Protein AF-A0A836TU50-F1 (afdb_monomer)

Solvent-accessible surface area (backbone atoms only — not comparable to full-atom values): 13356 Å² total; per-residue (Å²): 132,58,51,59,56,38,23,54,51,7,47,57,50,49,59,49,45,67,75,58,37,94,83,46,42,70,62,50,38,62,75,75,40,104,59,53,74,66,57,52,50,52,19,32,51,39,38,76,42,47,81,85,38,77,81,42,90,42,68,71,54,39,52,60,73,68,53,74,79,88,78,75,83,81,81,80,81,82,79,86,75,89,79,87,80,84,82,78,85,78,80,83,80,82,84,85,79,91,80,86,88,79,91,72,95,70,86,76,87,85,75,76,88,81,66,89,74,76,73,78,76,76,78,77,76,85,81,50,76,64,57,53,50,39,51,50,42,48,52,47,32,51,46,57,47,59,76,51,66,74,68,78,82,45,100,88,40,46,73,68,54,52,50,52,51,44,52,52,45,52,51,52,32,48,56,52,52,47,70,28,59,38,94,40,20,74,87,52,74,38,77,33,40,87,87,36,68,54,63,14,28,30,42,36,68,58,37,71,75,64,107

Foldseek 3Di:
DVLVVLLVLLVVLVVVDVVQDDPCSQVCCVVPHPDHPVSSVLSVVCVVVVVQCPPPPDSVSVVVSPDDDDDDDDDDDPDDDDDDDDDDDDDDDDDDDDDDDDDDDDDPPPDDPDDPPPPDDDDDPDDDPLRVVLVVLLVVLVVQLVVLVDDDDDPPCDPVNSVVVSVVSNVVSVVSNQQRKDPFQPVPCQCADPLCNGRRIGRVVSSVVVD

Radius of gyration: 28.39 Å; Cα contacts (8 Å, |Δi|>4): 145; chains: 1; bounding box: 80×52×70 Å

pLDDT: mean 78.7, std 19.39, range [34.5, 96.56]

Mean predicted aligned error: 20.0 Å

Structure (mmCIF, N/CA/C/O backbone):
data_AF-A0A836TU50-F1
#
_entry.id   AF-A0A836TU50-F1
#
loop_
_atom_site.group_PDB
_atom_site.id
_atom_site.type_symbol
_atom_site.label_atom_id
_atom_site.label_alt_id
_atom_site.label_comp_id
_atom_site.label_asym_id
_atom_site.label_entity_id
_atom_site.label_seq_id
_atom_site.pdbx_PDB_ins_code
_atom_site.Cartn_x
_atom_site.Cartn_y
_atom_site.Cartn_z
_atom_site.occupancy
_atom_site.B_iso_or_equiv
_atom_site.auth_seq_id
_atom_site.auth_comp_id
_atom_site.auth_asym_id
_atom_site.auth_atom_id
_atom_site.pdbx_PDB_model_num
ATOM 1 N N . MET A 1 1 ? 7.276 22.586 -8.557 1.00 67.12 1 MET A N 1
ATOM 2 C CA . MET A 1 1 ? 5.800 22.681 -8.667 1.00 67.12 1 MET A CA 1
ATOM 3 C C . MET A 1 1 ? 5.025 21.506 -8.049 1.00 67.12 1 MET A C 1
ATOM 5 O O . MET A 1 1 ? 3.906 21.239 -8.444 1.00 67.12 1 MET A O 1
ATOM 9 N N . ALA A 1 2 ? 5.552 20.830 -7.027 1.00 82.12 2 ALA A N 1
ATOM 10 C CA . ALA A 1 2 ? 4.772 19.897 -6.191 1.00 82.12 2 ALA A CA 1
ATOM 11 C C . ALA A 1 2 ? 5.171 20.077 -4.723 1.00 82.12 2 ALA A C 1
ATOM 13 O O . ALA A 1 2 ? 4.322 20.165 -3.844 1.00 82.12 2 ALA A O 1
ATOM 14 N N . ILE A 1 3 ? 6.477 20.250 -4.490 1.00 89.25 3 ILE A N 1
ATOM 15 C CA . ILE A 1 3 ? 7.025 20.721 -3.216 1.00 89.25 3 ILE A CA 1
ATOM 16 C C . ILE A 1 3 ? 6.519 22.121 -2.878 1.00 89.25 3 ILE A C 1
ATOM 18 O O . ILE A 1 3 ? 6.086 22.329 -1.759 1.00 89.25 3 ILE A O 1
ATOM 22 N N . ASP A 1 4 ? 6.476 23.045 -3.840 1.00 88.62 4 ASP A N 1
ATOM 23 C CA . ASP A 1 4 ? 6.014 24.419 -3.586 1.00 88.62 4 ASP A CA 1
ATOM 24 C C . ASP A 1 4 ? 4.573 24.461 -3.056 1.00 88.62 4 ASP A C 1
ATOM 26 O O . ASP A 1 4 ? 4.303 25.141 -2.069 1.00 88.62 4 ASP A O 1
ATOM 30 N N . TYR A 1 5 ? 3.671 23.670 -3.652 1.00 91.12 5 TYR A N 1
ATOM 31 C CA . TYR A 1 5 ? 2.294 23.523 -3.171 1.00 91.12 5 TYR A CA 1
ATOM 32 C C . TYR A 1 5 ? 2.241 22.851 -1.799 1.00 91.12 5 TYR A C 1
ATOM 34 O O . TYR A 1 5 ? 1.547 23.334 -0.914 1.00 91.12 5 TYR A O 1
ATOM 42 N N . ALA A 1 6 ? 3.017 21.786 -1.582 1.00 91.00 6 ALA A N 1
ATOM 43 C CA . ALA A 1 6 ? 3.093 21.126 -0.281 1.00 91.00 6 ALA A CA 1
ATOM 44 C C . ALA A 1 6 ? 3.601 22.072 0.825 1.00 91.00 6 ALA A C 1
ATOM 46 O O . ALA A 1 6 ? 3.071 22.068 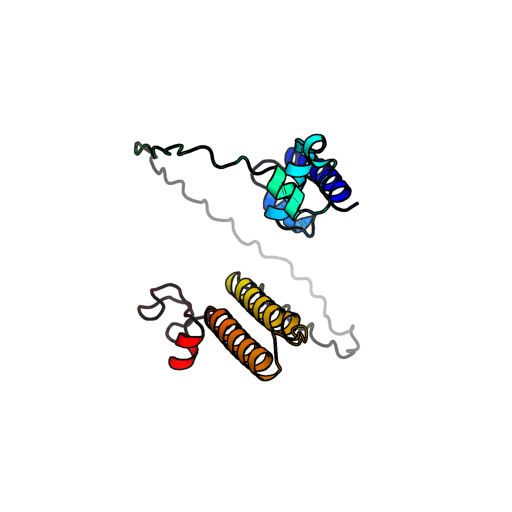1.931 1.00 91.00 6 ALA A O 1
ATOM 47 N N . THR A 1 7 ? 4.578 22.927 0.521 1.00 92.31 7 THR A N 1
ATOM 48 C CA . THR A 1 7 ? 5.092 23.965 1.421 1.00 92.31 7 THR A CA 1
ATOM 49 C C . THR A 1 7 ? 4.018 25.011 1.725 1.00 92.31 7 THR A C 1
ATOM 51 O O . THR A 1 7 ? 3.829 25.357 2.886 1.00 92.31 7 THR A O 1
ATOM 54 N N . GLN A 1 8 ? 3.280 25.490 0.718 1.00 93.56 8 GLN A N 1
ATOM 55 C CA . GLN A 1 8 ? 2.177 26.442 0.921 1.00 93.56 8 GLN A CA 1
ATOM 56 C C . GLN A 1 8 ? 1.057 25.840 1.780 1.00 93.56 8 GLN A C 1
ATOM 58 O O . GLN A 1 8 ? 0.624 26.463 2.748 1.00 93.56 8 GLN A O 1
ATOM 63 N N . CYS A 1 9 ? 0.643 24.604 1.488 1.00 94.75 9 CYS A N 1
ATOM 64 C CA . CYS A 1 9 ? -0.313 23.874 2.317 1.00 94.75 9 CYS A CA 1
ATOM 65 C C . CYS A 1 9 ? 0.215 23.680 3.744 1.00 94.75 9 CYS A C 1
ATOM 67 O O . CYS A 1 9 ? -0.543 23.804 4.697 1.00 94.75 9 CYS A O 1
ATOM 69 N N . GLY A 1 10 ? 1.514 23.419 3.906 1.00 94.88 10 GLY A N 1
ATOM 70 C CA . GLY A 1 10 ? 2.159 23.293 5.209 1.00 94.88 10 GLY A CA 1
ATOM 71 C C . GLY A 1 10 ? 2.075 24.557 6.067 1.00 94.88 10 GLY A C 1
ATOM 72 O O . GLY A 1 10 ? 1.863 24.439 7.270 1.00 94.88 10 GLY A O 1
ATOM 73 N N . VAL A 1 11 ? 2.189 25.747 5.463 1.00 94.50 11 VAL A N 1
ATOM 74 C CA . VAL A 1 11 ? 2.005 27.031 6.167 1.00 94.50 11 VAL A CA 1
ATOM 75 C C . VAL A 1 11 ? 0.563 27.162 6.659 1.00 94.50 11 VAL A C 1
ATOM 77 O O . VAL A 1 11 ? 0.342 27.356 7.851 1.00 94.50 11 VAL A O 1
ATOM 80 N N . ALA A 1 12 ? -0.416 26.952 5.773 1.00 95.12 12 ALA A N 1
ATOM 81 C CA . ALA A 1 12 ? -1.834 27.036 6.130 1.00 95.12 12 ALA A CA 1
ATOM 82 C C . ALA A 1 12 ? -2.234 26.013 7.212 1.00 95.12 12 ALA A C 1
ATOM 84 O O . ALA A 1 12 ? -3.013 26.318 8.115 1.00 95.12 12 ALA A O 1
ATOM 85 N N . LEU A 1 13 ? -1.670 24.802 7.159 1.00 94.62 13 LEU A N 1
ATOM 86 C CA . LEU A 1 13 ? -1.888 23.771 8.175 1.00 94.62 13 LEU A CA 1
ATOM 87 C C . LEU A 1 13 ? -1.274 24.148 9.527 1.00 94.62 13 LEU A C 1
ATOM 89 O O . LEU A 1 13 ? -1.873 23.849 10.557 1.00 94.62 13 LEU A O 1
ATOM 93 N N . ALA A 1 14 ? -0.111 24.804 9.546 1.00 93.44 14 ALA A N 1
ATOM 94 C CA . ALA A 1 14 ? 0.509 25.267 10.784 1.00 93.44 14 ALA A CA 1
ATOM 95 C C . ALA A 1 14 ? -0.336 26.360 11.463 1.00 93.44 14 ALA A C 1
ATOM 97 O O . ALA A 1 14 ? -0.600 26.262 12.661 1.00 93.44 14 ALA A O 1
ATOM 98 N N . GLU A 1 15 ? -0.834 27.329 10.690 1.00 94.12 15 GLU A N 1
ATOM 99 C CA . GLU A 1 15 ? -1.742 28.376 11.184 1.00 94.12 15 GLU A CA 1
ATOM 100 C C . GLU A 1 15 ? -3.064 27.799 11.707 1.00 94.12 15 GLU A C 1
ATOM 102 O O . GLU A 1 15 ? -3.588 28.232 12.733 1.00 94.12 15 GLU A O 1
ATOM 107 N N . ALA A 1 16 ? -3.623 26.802 11.015 1.00 92.75 16 ALA A N 1
ATOM 108 C CA . ALA A 1 16 ? -4.827 26.120 11.475 1.00 92.75 16 ALA A CA 1
ATOM 109 C C . ALA A 1 16 ? -4.576 25.340 12.773 1.00 92.75 16 ALA A C 1
ATOM 111 O O . ALA A 1 16 ? -5.395 25.380 13.691 1.00 92.75 16 ALA A O 1
ATOM 112 N N . LYS A 1 17 ? -3.426 24.667 12.883 1.00 92.38 17 LYS A N 1
ATOM 113 C CA . LYS A 1 17 ? -3.059 23.884 14.068 1.00 92.38 17 LYS A CA 1
ATOM 114 C C . LYS A 1 17 ? -2.935 24.744 15.322 1.00 92.38 17 LYS A C 1
ATOM 116 O O . LYS A 1 17 ? -3.328 24.297 16.397 1.00 92.38 17 LYS A O 1
ATOM 121 N N . GLU A 1 18 ? -2.434 25.967 15.180 1.00 91.50 18 GLU A N 1
ATOM 122 C CA . GLU A 1 18 ? -2.361 26.938 16.274 1.00 91.50 18 GLU A CA 1
ATOM 123 C C . GLU A 1 18 ? -3.754 27.320 16.798 1.00 91.50 18 GLU A C 1
ATOM 125 O O . GLU A 1 18 ? -3.961 27.394 18.006 1.00 91.50 18 GLU A O 1
ATOM 130 N N . LYS A 1 19 ? -4.738 27.471 15.903 1.00 92.31 19 LYS A N 1
ATOM 131 C CA . LYS A 1 19 ? -6.123 27.826 16.262 1.00 92.31 19 LYS A CA 1
ATOM 132 C C . LYS A 1 19 ? -6.907 26.669 16.887 1.00 92.31 19 LYS A C 1
ATOM 134 O O . LYS A 1 19 ? -7.789 26.904 17.704 1.00 92.31 19 LYS A O 1
ATOM 139 N N . VAL A 1 20 ? -6.617 25.431 16.482 1.00 90.06 20 VAL A N 1
ATOM 140 C CA . VAL A 1 20 ? -7.347 24.224 16.919 1.00 90.06 20 VAL A CA 1
ATOM 141 C C . VAL A 1 20 ? -6.849 23.692 18.270 1.00 90.06 20 VAL A C 1
ATOM 143 O O . VAL A 1 20 ? -7.629 23.122 19.033 1.00 90.06 20 VAL A O 1
ATOM 146 N N . GLY A 1 21 ? -5.563 23.871 18.583 1.00 81.56 21 GLY A N 1
ATOM 147 C CA . GLY A 1 21 ? -4.954 23.373 19.819 1.00 81.56 21 GLY A CA 1
ATOM 148 C C . GLY A 1 21 ? -4.544 21.893 19.771 1.00 81.56 21 GLY A C 1
ATOM 149 O O . GLY A 1 21 ? -4.854 21.145 18.843 1.00 81.56 21 GLY A O 1
ATOM 150 N N . HIS A 1 22 ? -3.781 21.458 20.781 1.00 71.38 22 HIS A N 1
ATOM 151 C CA . HIS A 1 22 ? -3.047 20.184 20.760 1.00 71.38 22 HIS A CA 1
ATOM 152 C C . HIS A 1 22 ? -3.910 18.910 20.849 1.00 71.38 22 HIS A C 1
ATOM 154 O O . HIS A 1 22 ? -3.421 17.847 20.473 1.00 71.38 22 HIS A O 1
ATOM 160 N N . GLY A 1 23 ? -5.169 19.002 21.293 1.00 81.69 23 GLY A N 1
ATOM 161 C CA . GLY A 1 23 ? -6.062 17.843 21.453 1.00 81.69 23 GLY A CA 1
ATOM 162 C C . GLY A 1 23 ? -6.928 17.524 20.231 1.00 81.69 23 GLY A C 1
ATOM 163 O O . GLY A 1 23 ? -7.098 16.361 19.887 1.00 81.69 23 GLY A O 1
ATOM 164 N N . ASN A 1 24 ? -7.406 18.549 19.520 1.00 87.00 24 ASN A N 1
ATOM 165 C CA . ASN A 1 24 ? -8.454 18.388 18.498 1.00 87.00 24 ASN A CA 1
ATOM 166 C C . ASN A 1 24 ? -7.913 18.358 17.061 1.00 87.00 24 ASN A C 1
ATOM 168 O O . ASN A 1 24 ? -8.674 18.347 16.095 1.00 87.00 24 ASN A O 1
ATOM 172 N N . TRP A 1 25 ? -6.588 18.354 16.896 1.00 92.50 25 TRP A N 1
ATOM 173 C CA . TRP A 1 25 ? -5.950 18.474 15.585 1.00 92.50 25 TRP A CA 1
ATOM 174 C C . TRP A 1 25 ? -6.329 17.342 14.621 1.00 92.50 25 TRP A C 1
ATOM 176 O O . TRP A 1 25 ? -6.649 17.607 13.466 1.00 92.50 25 TRP A O 1
ATOM 186 N N . SER A 1 26 ? -6.310 16.087 15.078 1.00 89.31 26 SER A N 1
ATOM 187 C CA . SER A 1 26 ? -6.590 14.926 14.220 1.00 89.31 26 SER A CA 1
ATOM 188 C C . SER A 1 26 ? -8.032 14.901 13.713 1.00 89.31 26 SER A C 1
ATOM 190 O O . SER A 1 26 ? -8.260 14.596 12.544 1.00 89.31 26 SER A O 1
ATOM 192 N N . GLU A 1 27 ? -8.990 15.233 14.579 1.00 91.56 27 GLU A N 1
ATOM 193 C CA . GLU A 1 27 ? -10.417 15.280 14.243 1.00 91.56 27 GLU A CA 1
ATOM 194 C C . GLU A 1 27 ? -10.717 16.444 13.302 1.00 91.56 27 GLU A C 1
ATOM 196 O O . GLU A 1 27 ? -11.352 16.261 12.262 1.00 91.56 27 GLU A O 1
ATOM 201 N N . TRP A 1 28 ? -10.174 17.627 13.607 1.00 94.94 28 TRP A N 1
ATOM 202 C CA . TRP A 1 28 ? -10.293 18.791 12.737 1.00 94.94 28 TRP A CA 1
ATOM 203 C C . TRP A 1 28 ? -9.694 18.521 11.354 1.00 94.94 28 TRP A C 1
ATOM 205 O O . TRP A 1 28 ? -10.317 18.839 10.341 1.00 94.94 28 TRP A O 1
ATOM 215 N N . LEU A 1 29 ? -8.516 17.892 11.292 1.00 94.69 29 LEU A N 1
ATOM 216 C CA . LEU A 1 29 ? -7.858 17.573 10.030 1.00 94.69 29 LEU A CA 1
ATOM 217 C C . LEU A 1 29 ? -8.706 16.614 9.186 1.00 94.69 29 LEU A C 1
ATOM 219 O O . LEU A 1 29 ? -8.871 16.863 7.998 1.00 94.69 29 LEU A O 1
ATOM 223 N N . ALA A 1 30 ? -9.273 15.565 9.789 1.00 91.88 30 ALA A N 1
ATOM 224 C CA . ALA A 1 30 ? -10.124 14.607 9.083 1.00 91.88 30 ALA A CA 1
ATOM 225 C C . ALA A 1 30 ? -11.424 15.241 8.557 1.00 91.88 30 ALA A C 1
ATOM 227 O O . ALA A 1 30 ? -11.884 14.885 7.474 1.00 91.88 30 ALA A O 1
ATOM 228 N N . ALA A 1 31 ? -11.994 16.194 9.299 1.00 93.50 31 ALA A N 1
ATOM 229 C CA . ALA A 1 31 ? -13.213 16.893 8.903 1.00 93.50 31 ALA A CA 1
ATOM 230 C C . ALA A 1 31 ? -12.983 17.957 7.813 1.00 93.50 31 ALA A C 1
ATOM 232 O O . ALA A 1 31 ? -13.871 18.197 6.998 1.00 93.50 31 ALA A O 1
ATOM 233 N N . ASN A 1 32 ? -11.810 18.601 7.788 1.00 94.62 32 ASN A N 1
ATOM 234 C CA . ASN A 1 32 ? -11.555 19.770 6.935 1.00 94.62 32 ASN A CA 1
ATOM 235 C C . ASN A 1 32 ? -10.605 19.495 5.762 1.00 94.62 32 ASN A C 1
ATOM 237 O O . ASN A 1 32 ? -10.532 20.297 4.832 1.00 94.62 32 ASN A O 1
ATOM 241 N N . CYS A 1 33 ? -9.832 18.409 5.792 1.00 93.00 33 CYS A N 1
ATOM 242 C CA . CYS A 1 33 ? -8.788 18.147 4.806 1.00 93.00 33 CYS A CA 1
ATOM 243 C C . CYS A 1 33 ? -8.744 16.669 4.389 1.00 93.00 33 CYS A C 1
ATOM 245 O O . CYS A 1 33 ? -8.692 15.764 5.214 1.00 93.00 33 CYS A O 1
ATOM 247 N N . ALA A 1 34 ? -8.632 16.410 3.084 1.00 92.25 34 ALA A N 1
ATOM 248 C CA . ALA A 1 34 ? -8.497 15.059 2.528 1.00 92.25 34 ALA A CA 1
ATOM 249 C C . ALA A 1 34 ? -7.046 14.528 2.583 1.00 92.25 34 ALA A C 1
ATOM 251 O O . ALA A 1 34 ? -6.538 13.970 1.608 1.00 92.25 34 ALA A O 1
ATOM 252 N N . VAL A 1 35 ? -6.337 14.743 3.697 1.00 92.38 35 VAL A N 1
ATOM 253 C CA . VAL A 1 35 ? -4.941 14.308 3.875 1.00 92.38 35 VAL A CA 1
ATOM 254 C C . VAL A 1 35 ? -4.741 13.594 5.203 1.00 92.38 35 VAL A C 1
ATOM 256 O O . VAL A 1 35 ? -5.384 13.896 6.203 1.00 92.38 35 VAL A O 1
ATOM 259 N N . SER A 1 36 ? -3.802 12.648 5.227 1.00 93.00 36 SER A N 1
ATOM 260 C CA . SER A 1 36 ? -3.448 11.952 6.464 1.00 93.00 36 SER A CA 1
ATOM 261 C C . SER A 1 36 ? -2.691 12.867 7.434 1.00 93.00 36 SER A C 1
ATOM 263 O O . SER A 1 36 ? -1.969 13.777 7.016 1.00 93.00 36 SER A O 1
ATOM 265 N N . ASN A 1 37 ? -2.752 12.548 8.730 1.00 91.62 37 ASN A N 1
ATOM 266 C CA . ASN A 1 37 ? -1.949 13.205 9.769 1.00 91.62 37 ASN A CA 1
ATOM 267 C C . ASN A 1 37 ? -0.447 13.220 9.444 1.00 91.62 37 ASN A C 1
ATOM 269 O O . ASN A 1 37 ? 0.243 14.214 9.684 1.00 91.62 37 ASN A O 1
ATOM 273 N N . ARG A 1 38 ? 0.061 12.128 8.860 1.00 92.69 38 ARG A N 1
ATOM 274 C CA . ARG A 1 38 ? 1.458 12.019 8.430 1.00 92.69 38 ARG A CA 1
ATOM 275 C C . ARG A 1 38 ? 1.770 13.002 7.304 1.00 92.69 38 ARG A C 1
ATOM 277 O O . ARG A 1 38 ? 2.726 13.756 7.414 1.00 92.69 38 ARG A O 1
ATOM 284 N N . THR A 1 39 ? 0.934 13.041 6.268 1.00 93.69 39 THR A N 1
ATOM 285 C CA . THR A 1 39 ? 1.089 13.963 5.132 1.00 93.69 39 THR A CA 1
ATOM 286 C C . THR A 1 39 ? 1.033 15.421 5.582 1.00 93.69 39 THR A C 1
ATOM 288 O O . THR A 1 39 ? 1.896 16.207 5.200 1.00 93.69 39 THR A O 1
ATOM 291 N N . ALA A 1 40 ? 0.072 15.773 6.439 1.00 93.62 40 ALA A N 1
ATOM 292 C CA . ALA A 1 40 ? -0.034 17.114 7.005 1.00 93.62 40 ALA A CA 1
ATOM 293 C C . ALA A 1 40 ? 1.220 17.491 7.811 1.00 93.62 40 ALA A C 1
ATOM 295 O O . ALA A 1 40 ? 1.744 18.596 7.674 1.00 93.62 40 ALA A O 1
ATOM 296 N N . SER A 1 41 ? 1.740 16.555 8.611 1.00 92.25 41 SER A N 1
ATOM 297 C CA . SER A 1 41 ? 2.978 16.741 9.379 1.00 92.25 41 SER A CA 1
ATOM 298 C C . SER A 1 41 ? 4.201 16.928 8.480 1.00 92.25 41 SER A C 1
ATOM 300 O O . SER A 1 41 ? 5.019 17.809 8.741 1.00 92.25 41 SER A O 1
ATOM 302 N N . ASP A 1 42 ? 4.317 16.147 7.406 1.00 93.25 42 ASP A N 1
ATOM 303 C CA . ASP A 1 42 ? 5.407 16.260 6.433 1.00 93.25 42 ASP A CA 1
ATOM 304 C C . ASP A 1 42 ? 5.359 17.607 5.695 1.00 93.25 42 ASP A C 1
ATOM 306 O O . ASP A 1 42 ? 6.382 18.271 5.540 1.00 93.25 42 ASP A O 1
ATOM 310 N N . TRP A 1 43 ? 4.169 18.073 5.313 1.00 95.12 43 TRP A N 1
ATOM 311 C CA . TRP A 1 43 ? 3.989 19.381 4.678 1.00 95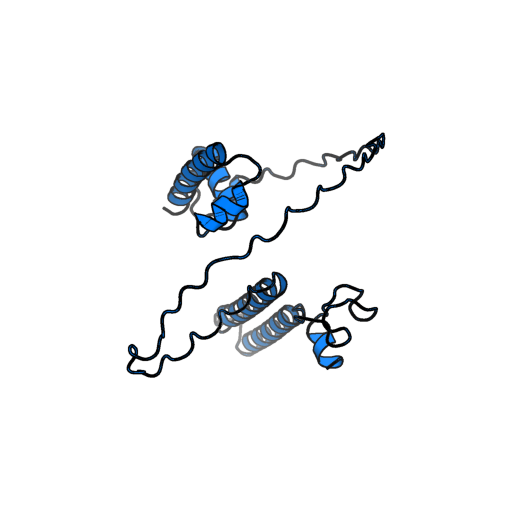.12 43 TRP A CA 1
ATOM 312 C C . TRP A 1 43 ? 4.310 20.542 5.621 1.00 95.12 43 TRP A C 1
ATOM 314 O O . TRP A 1 43 ? 5.025 21.462 5.229 1.00 95.12 43 TRP A O 1
ATOM 324 N N . MET A 1 44 ? 3.876 20.480 6.885 1.00 93.81 44 MET A N 1
ATOM 325 C CA . MET A 1 44 ? 4.281 21.454 7.911 1.00 93.81 44 MET A CA 1
ATOM 326 C C . MET A 1 44 ? 5.809 21.478 8.103 1.00 93.81 44 MET A C 1
ATOM 328 O O . MET A 1 44 ? 6.405 22.545 8.256 1.00 93.81 44 MET A O 1
ATOM 332 N N . ARG A 1 45 ? 6.480 20.319 8.036 1.00 92.81 45 ARG A N 1
ATOM 333 C CA . ARG A 1 45 ? 7.953 20.243 8.064 1.00 92.81 45 ARG A CA 1
ATOM 334 C C . ARG A 1 45 ? 8.592 20.875 6.828 1.00 92.81 45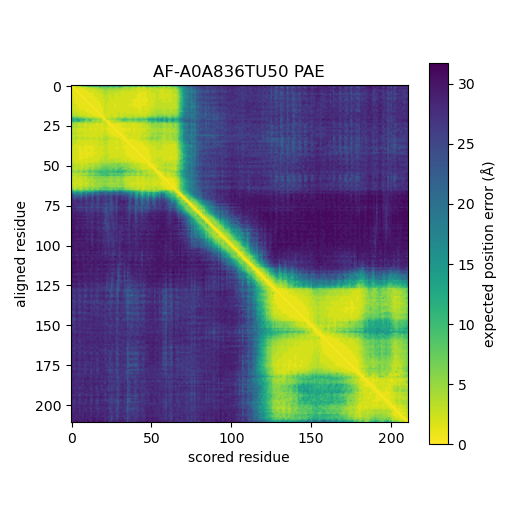 ARG A C 1
ATOM 336 O O . ARG A 1 45 ? 9.631 21.519 6.969 1.00 92.81 45 ARG A O 1
ATOM 343 N N . PHE A 1 46 ? 7.989 20.730 5.648 1.00 93.50 46 PHE A N 1
ATOM 344 C CA . PHE A 1 46 ? 8.459 21.402 4.433 1.00 93.50 46 PHE A CA 1
ATOM 345 C C . PHE A 1 46 ? 8.328 22.921 4.539 1.00 93.50 46 PHE A C 1
ATOM 347 O O . PHE A 1 46 ? 9.275 23.629 4.209 1.00 93.50 46 PHE A O 1
ATOM 354 N N . ALA A 1 47 ? 7.205 23.415 5.066 1.00 92.44 47 ALA A N 1
ATOM 355 C CA . ALA A 1 47 ? 6.989 24.838 5.321 1.00 92.44 47 ALA A CA 1
ATOM 356 C C . ALA A 1 47 ? 8.070 25.433 6.234 1.00 92.44 47 ALA A C 1
ATOM 358 O O . ALA A 1 47 ? 8.633 26.480 5.919 1.00 92.44 47 ALA A O 1
ATOM 359 N N . LYS A 1 48 ? 8.419 24.724 7.314 1.00 90.81 48 LYS A N 1
ATOM 360 C CA . LYS A 1 48 ? 9.460 25.151 8.259 1.00 90.81 48 LYS A CA 1
ATOM 361 C C . LYS A 1 48 ? 10.868 25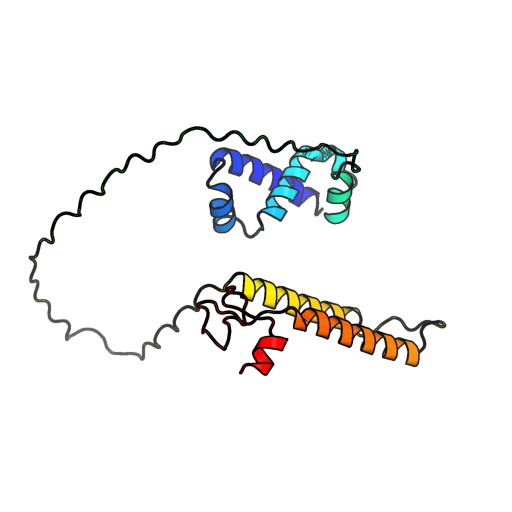.194 7.646 1.00 90.81 48 LYS A C 1
ATOM 363 O O . LYS A 1 48 ? 11.696 25.969 8.103 1.00 90.81 48 LYS A O 1
ATOM 368 N N . ASN A 1 49 ? 11.143 24.374 6.630 1.00 90.31 49 ASN A N 1
ATOM 369 C CA . ASN A 1 49 ? 12.476 24.214 6.033 1.00 90.31 49 ASN A CA 1
ATOM 370 C C . ASN A 1 49 ? 12.503 24.598 4.546 1.00 90.31 49 ASN A C 1
ATOM 372 O O . ASN A 1 49 ? 13.235 24.001 3.756 1.00 90.31 49 ASN A O 1
ATOM 376 N N . LYS A 1 50 ? 11.681 25.574 4.146 1.00 86.56 50 LYS A N 1
ATOM 377 C CA . LYS A 1 50 ? 11.485 25.953 2.741 1.00 86.56 50 LYS A CA 1
ATOM 378 C C . LYS A 1 50 ? 12.800 26.241 2.008 1.00 86.56 50 LYS A C 1
ATOM 380 O O . LYS A 1 50 ? 12.967 25.788 0.877 1.00 86.56 50 LYS A O 1
ATOM 385 N N . ASP A 1 51 ? 13.738 26.922 2.663 1.00 85.12 51 ASP A N 1
ATOM 386 C CA . ASP A 1 51 ? 15.015 27.320 2.059 1.00 85.12 51 ASP A CA 1
ATOM 387 C C . ASP A 1 51 ? 15.914 26.116 1.745 1.00 85.12 51 ASP A C 1
ATOM 389 O O . ASP A 1 51 ? 16.525 26.050 0.678 1.00 85.12 51 ASP A O 1
ATOM 393 N N . ALA A 1 52 ? 15.913 25.097 2.611 1.00 83.88 52 ALA A N 1
ATOM 394 C CA . ALA A 1 52 ? 16.659 23.854 2.399 1.00 83.88 52 ALA A CA 1
ATOM 395 C C . ALA A 1 52 ? 16.079 22.991 1.258 1.00 83.88 52 ALA A C 1
ATOM 397 O O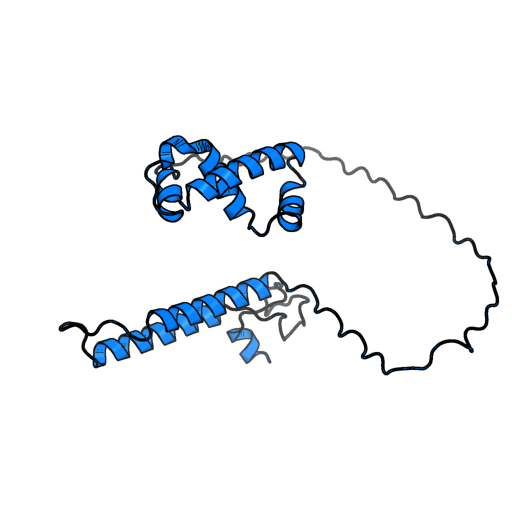 . ALA A 1 52 ? 16.747 22.093 0.744 1.00 83.88 52 ALA A O 1
ATOM 398 N N . LEU A 1 53 ? 14.836 23.257 0.843 1.00 85.06 53 LEU A N 1
ATOM 399 C CA . LEU A 1 53 ? 14.099 22.461 -0.139 1.00 85.06 53 LEU A CA 1
ATOM 400 C C . LEU A 1 53 ? 14.043 23.082 -1.541 1.00 85.06 53 LEU A C 1
ATOM 402 O O . LEU A 1 53 ? 13.455 22.470 -2.436 1.00 85.06 53 LEU A O 1
ATOM 406 N N . ALA A 1 54 ? 14.686 24.231 -1.775 1.00 78.00 54 ALA A N 1
ATOM 407 C CA . ALA A 1 54 ? 14.627 24.973 -3.043 1.00 78.00 54 ALA A CA 1
ATOM 408 C C . ALA A 1 54 ? 15.055 24.162 -4.293 1.00 78.00 54 ALA A C 1
ATOM 410 O O . ALA A 1 54 ? 14.685 24.502 -5.415 1.00 78.00 54 ALA A O 1
ATOM 411 N N . GLY A 1 55 ? 15.791 23.056 -4.121 1.00 77.81 55 GLY A N 1
ATOM 412 C CA . GLY A 1 55 ? 16.195 22.140 -5.200 1.00 77.81 55 GLY A CA 1
ATOM 413 C C . GLY A 1 55 ? 15.438 20.803 -5.257 1.00 77.81 55 GLY A C 1
ATOM 414 O O . GLY A 1 55 ? 15.753 19.946 -6.093 1.00 77.81 55 GLY A O 1
ATOM 415 N N . ALA A 1 56 ? 14.471 20.565 -4.367 1.00 84.31 56 ALA A N 1
ATOM 416 C CA . ALA A 1 56 ? 13.790 19.280 -4.262 1.00 84.31 56 ALA A CA 1
ATOM 417 C C . ALA A 1 56 ? 12.720 19.113 -5.355 1.00 84.31 56 ALA A C 1
ATOM 419 O O . ALA A 1 56 ? 11.727 19.833 -5.420 1.00 84.31 56 ALA A O 1
ATOM 420 N N . LYS A 1 57 ? 12.898 18.100 -6.211 1.00 83.75 57 LYS A N 1
ATOM 421 C CA . LYS A 1 57 ? 11.963 17.797 -7.312 1.00 83.75 57 LYS A CA 1
ATOM 422 C C . LYS A 1 57 ? 10.834 16.833 -6.926 1.00 83.75 57 LYS A C 1
ATOM 424 O O . LYS A 1 57 ? 9.907 16.648 -7.706 1.00 83.75 57 LYS A O 1
ATOM 429 N N . SER A 1 58 ? 10.899 16.203 -5.752 1.00 86.31 58 SER A N 1
ATOM 430 C CA . SER A 1 58 ? 9.894 15.239 -5.286 1.00 86.31 58 SER A CA 1
ATOM 431 C C . SER A 1 58 ? 9.803 15.200 -3.763 1.00 86.31 58 SER A C 1
ATOM 433 O O . SER A 1 58 ? 10.787 15.478 -3.075 1.00 86.31 58 SER A O 1
ATO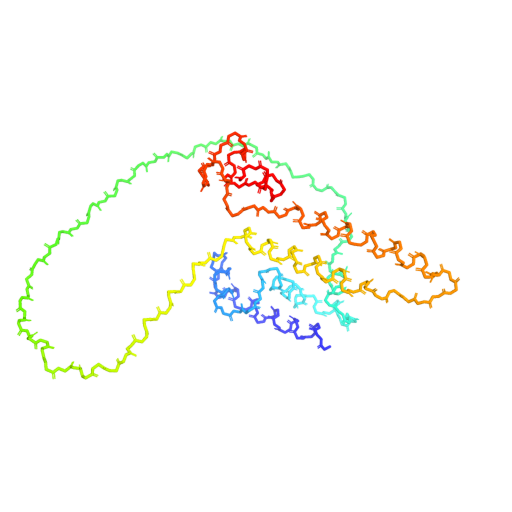M 435 N N . GLN A 1 59 ? 8.640 14.799 -3.235 1.00 85.44 59 GLN A N 1
ATOM 436 C CA . GLN A 1 59 ? 8.412 14.649 -1.788 1.00 85.44 59 GLN A CA 1
ATOM 437 C C . GLN A 1 59 ? 9.413 13.686 -1.148 1.00 85.44 59 GLN A C 1
ATOM 439 O O . GLN A 1 59 ? 9.934 13.961 -0.074 1.00 85.44 59 GLN A O 1
ATOM 444 N N . ARG A 1 60 ? 9.752 12.591 -1.839 1.00 86.12 60 ARG A N 1
ATOM 445 C CA . ARG A 1 60 ? 10.750 11.627 -1.363 1.00 86.12 60 ARG A CA 1
ATOM 446 C C . ARG A 1 60 ? 12.126 12.269 -1.182 1.00 86.12 60 ARG A C 1
ATOM 448 O O . ARG A 1 60 ? 12.778 12.018 -0.177 1.00 86.12 60 ARG A O 1
ATOM 455 N N . LYS A 1 61 ? 12.555 13.095 -2.143 1.00 86.00 61 LYS A N 1
ATOM 456 C CA . LYS A 1 61 ? 13.842 13.795 -2.068 1.00 86.00 61 LYS A CA 1
ATOM 457 C C . LYS A 1 61 ? 13.824 14.871 -0.982 1.00 86.00 61 LYS A C 1
ATOM 459 O O . LYS A 1 61 ? 14.783 14.961 -0.236 1.00 86.00 61 LYS A O 1
ATOM 464 N N . ALA A 1 62 ? 12.719 15.607 -0.851 1.00 86.88 62 ALA A N 1
ATOM 465 C CA . ALA A 1 62 ? 12.543 16.592 0.214 1.00 86.88 62 ALA A CA 1
ATOM 466 C C . ALA A 1 62 ? 12.614 15.956 1.611 1.00 86.88 62 ALA A C 1
ATOM 468 O O . ALA A 1 62 ? 13.343 16.442 2.464 1.00 86.88 62 ALA A O 1
ATOM 469 N N . LEU A 1 63 ? 11.920 14.834 1.831 1.00 87.19 63 LEU A N 1
ATOM 470 C CA . LEU A 1 63 ? 11.987 14.106 3.100 1.00 87.19 63 LEU A CA 1
ATOM 471 C C . LEU A 1 63 ? 13.402 13.608 3.393 1.00 87.19 63 LEU A C 1
ATOM 473 O O . LEU A 1 63 ? 13.867 13.779 4.510 1.00 87.19 63 LEU A O 1
ATOM 477 N N . ALA A 1 64 ? 14.100 13.053 2.399 1.00 85.69 64 ALA A N 1
ATOM 478 C CA . ALA A 1 64 ? 15.480 12.602 2.568 1.00 85.69 64 ALA A CA 1
ATOM 479 C C . ALA A 1 64 ? 16.442 13.743 2.946 1.00 85.69 64 ALA A C 1
ATOM 481 O O . ALA A 1 64 ? 17.372 13.513 3.703 1.00 85.69 64 ALA A O 1
ATOM 482 N N . THR A 1 65 ? 16.207 14.967 2.463 1.00 85.44 65 THR A N 1
ATOM 483 C CA . THR A 1 65 ? 16.999 16.155 2.830 1.00 85.44 65 THR A CA 1
ATOM 484 C C . THR A 1 65 ? 16.744 16.627 4.267 1.00 85.44 65 THR A C 1
ATOM 486 O O . THR A 1 65 ? 17.614 17.257 4.855 1.00 85.44 65 THR A O 1
ATOM 489 N N . LEU A 1 66 ? 15.567 16.341 4.836 1.00 82.94 66 LEU A N 1
ATOM 490 C CA . LEU A 1 66 ? 15.183 16.777 6.186 1.00 82.94 66 LEU A CA 1
ATOM 491 C C . LEU A 1 66 ? 15.428 15.734 7.280 1.00 82.94 66 LEU A C 1
ATOM 493 O O . LEU A 1 66 ? 15.239 16.044 8.456 1.00 82.94 66 LEU A O 1
ATOM 497 N N . VAL A 1 67 ? 15.782 14.500 6.920 1.00 77.06 67 VAL A N 1
ATOM 498 C CA . VAL A 1 67 ? 16.187 13.487 7.898 1.00 77.06 67 VAL A CA 1
ATOM 499 C C . VAL A 1 67 ? 17.630 13.804 8.300 1.00 77.06 67 VAL A C 1
ATOM 501 O O . VAL A 1 67 ? 18.501 13.702 7.436 1.00 77.06 67 VAL A O 1
ATOM 504 N N . PRO A 1 68 ? 17.911 14.197 9.558 1.00 52.22 68 PRO A N 1
ATOM 505 C CA . PRO A 1 68 ? 19.291 14.229 10.024 1.00 52.22 68 PRO A CA 1
ATOM 506 C C . PRO A 1 68 ? 19.857 12.808 9.926 1.00 52.22 68 PRO A C 1
ATOM 508 O O . PRO A 1 68 ? 19.159 11.844 10.264 1.00 52.22 68 PRO A O 1
ATOM 511 N N . GLU A 1 69 ? 21.090 12.666 9.425 1.00 43.72 69 GLU A N 1
ATOM 512 C CA . GLU A 1 69 ? 21.814 11.396 9.535 1.00 43.72 69 GLU A CA 1
ATOM 513 C C . GLU A 1 69 ? 21.773 10.934 11.001 1.00 43.72 69 GLU A C 1
ATOM 515 O O . GLU A 1 69 ? 21.800 11.775 11.903 1.00 43.72 69 GLU A O 1
ATOM 520 N N . PRO A 1 70 ? 21.605 9.627 11.270 1.00 42.88 70 PRO A N 1
ATOM 521 C CA . PRO A 1 70 ? 21.375 9.152 12.624 1.00 42.88 70 PRO A CA 1
ATOM 522 C C . PRO A 1 70 ? 22.647 9.316 13.463 1.00 42.88 70 PRO A C 1
ATOM 524 O O . PRO A 1 70 ? 23.492 8.425 13.512 1.00 42.88 70 PRO A O 1
ATOM 527 N N . GLU A 1 71 ? 22.760 10.450 14.148 1.00 43.06 71 GLU A N 1
ATOM 528 C CA . GLU A 1 71 ? 23.710 10.639 15.236 1.00 43.06 71 GLU A CA 1
ATOM 529 C C . GLU A 1 71 ? 23.250 9.789 16.436 1.00 43.06 71 GLU A C 1
ATOM 531 O O . GLU A 1 71 ? 22.252 10.053 17.104 1.00 43.06 71 GLU A O 1
ATOM 536 N N . GLU A 1 72 ? 23.937 8.658 16.568 1.00 41.88 72 GLU A N 1
ATOM 537 C CA . GLU A 1 72 ? 24.249 7.853 17.749 1.00 41.88 72 GLU A CA 1
ATOM 538 C C . GLU A 1 72 ? 23.449 8.093 19.057 1.00 41.88 72 GLU A C 1
ATOM 540 O O . GLU A 1 72 ? 23.654 9.051 19.791 1.00 41.88 72 GLU A O 1
ATOM 545 N N . LYS A 1 73 ? 22.590 7.109 19.378 1.00 45.75 73 LYS A N 1
ATOM 546 C CA . LYS A 1 73 ? 22.145 6.667 20.720 1.00 45.75 73 LYS A CA 1
ATOM 547 C C . LYS A 1 73 ? 21.913 7.758 21.787 1.00 45.75 73 LYS A C 1
ATOM 549 O O . LYS A 1 73 ? 22.714 7.926 22.700 1.00 45.75 73 LYS A O 1
ATOM 554 N N . ALA A 1 74 ? 20.715 8.342 21.799 1.00 36.59 74 ALA A N 1
ATOM 555 C CA . ALA A 1 74 ? 20.146 8.894 23.029 1.00 36.59 74 ALA A CA 1
ATOM 556 C C . ALA A 1 74 ? 19.358 7.797 23.768 1.00 36.59 74 ALA A C 1
ATOM 558 O O . ALA A 1 74 ? 18.249 7.430 23.373 1.00 36.59 74 ALA A O 1
ATOM 559 N N . GLU A 1 75 ? 19.960 7.243 24.820 1.00 38.34 75 GLU A N 1
ATOM 560 C CA . GLU A 1 75 ? 19.292 6.391 25.805 1.00 38.34 75 GLU A CA 1
ATOM 561 C C . GLU A 1 75 ? 18.111 7.142 26.434 1.00 38.34 75 GLU A C 1
ATOM 563 O O . GLU A 1 75 ? 18.281 8.150 27.118 1.00 38.34 75 GLU A O 1
ATOM 568 N N . ILE A 1 76 ? 16.893 6.640 26.229 1.00 37.91 76 ILE A N 1
ATOM 569 C CA . ILE A 1 76 ? 15.729 7.081 26.997 1.00 37.91 76 ILE A CA 1
ATOM 570 C C . ILE A 1 76 ? 15.741 6.295 28.310 1.00 37.91 76 ILE A C 1
ATOM 572 O O . ILE A 1 76 ? 15.343 5.130 28.356 1.00 37.91 76 ILE A O 1
ATOM 576 N N . GLN A 1 77 ? 16.213 6.936 29.380 1.00 39.50 77 GLN A N 1
ATOM 577 C CA . GLN A 1 77 ? 16.011 6.469 30.750 1.00 39.50 77 GLN A CA 1
ATOM 578 C C . GLN A 1 77 ? 14.527 6.599 31.102 1.00 39.50 77 GLN A C 1
ATOM 580 O O . GLN A 1 77 ? 14.020 7.688 31.369 1.00 39.50 77 GLN A O 1
ATOM 585 N N . ILE A 1 78 ? 13.817 5.473 31.096 1.00 39.91 78 ILE A N 1
ATOM 586 C CA . ILE A 1 78 ? 12.453 5.388 31.617 1.00 39.91 78 ILE A CA 1
ATOM 587 C C . ILE A 1 78 ? 12.567 5.331 33.144 1.00 39.91 78 ILE A C 1
ATOM 589 O O . ILE A 1 78 ? 12.751 4.268 33.733 1.00 39.91 78 ILE A O 1
ATOM 593 N N . GLY A 1 79 ? 12.535 6.501 33.781 1.00 34.81 79 GLY A N 1
ATOM 594 C CA . GLY A 1 79 ? 12.491 6.625 35.232 1.00 34.81 79 GLY A CA 1
ATOM 595 C C . GLY A 1 79 ? 11.159 6.111 35.771 1.00 34.81 79 GLY A C 1
ATOM 596 O O . GLY A 1 79 ? 10.128 6.764 35.640 1.00 34.81 79 GLY A O 1
ATOM 597 N N . THR A 1 80 ? 11.181 4.935 36.390 1.00 41.69 80 THR A N 1
ATOM 598 C CA . THR A 1 80 ? 10.110 4.458 37.260 1.00 41.69 80 THR A CA 1
ATOM 599 C C . THR A 1 80 ? 10.173 5.211 38.585 1.00 41.69 80 THR A C 1
ATOM 601 O O . THR A 1 80 ? 11.040 4.934 39.412 1.00 41.69 80 THR A O 1
ATOM 604 N N . THR A 1 81 ? 9.224 6.105 38.830 1.00 36.22 81 THR A N 1
ATOM 605 C CA . THR A 1 81 ? 8.831 6.476 40.193 1.00 36.22 81 THR A CA 1
ATOM 606 C C . THR A 1 81 ? 7.317 6.499 40.250 1.00 36.22 81 THR A C 1
ATOM 608 O O . THR A 1 81 ? 6.674 7.420 39.750 1.00 36.22 81 THR A O 1
ATOM 611 N N . GLY A 1 82 ? 6.752 5.444 40.833 1.00 34.50 82 GLY A N 1
ATOM 612 C CA . GLY A 1 82 ? 5.405 5.507 41.365 1.00 34.50 82 GLY A CA 1
ATOM 613 C C . GLY A 1 82 ? 5.389 6.425 42.580 1.00 34.50 82 GLY A C 1
ATOM 614 O O . GLY A 1 82 ? 6.274 6.338 43.426 1.00 34.50 82 GLY A O 1
ATOM 615 N N . ALA A 1 83 ? 4.379 7.280 42.651 1.00 35.91 83 ALA A N 1
ATOM 616 C CA . ALA A 1 83 ? 3.784 7.738 43.894 1.00 35.91 83 ALA A CA 1
ATOM 617 C C . ALA A 1 83 ? 2.458 8.432 43.562 1.00 35.91 83 ALA A C 1
ATOM 619 O O . ALA A 1 83 ? 2.435 9.449 42.880 1.00 35.91 83 ALA A O 1
ATOM 620 N N . ASP A 1 84 ? 1.389 7.828 44.072 1.00 40.91 84 ASP A N 1
ATOM 621 C CA . ASP A 1 84 ? 0.180 8.493 44.549 1.00 40.91 84 ASP A CA 1
ATOM 622 C C . ASP A 1 84 ? -0.691 9.252 43.531 1.00 40.91 84 ASP A C 1
ATOM 624 O O . ASP A 1 84 ? -0.584 10.459 43.331 1.00 40.91 84 ASP A O 1
ATOM 628 N N . LEU A 1 85 ? -1.649 8.524 42.953 1.00 40.47 85 LEU A N 1
ATOM 629 C CA . LEU A 1 85 ? -2.926 9.106 42.548 1.00 40.47 85 LEU A CA 1
ATOM 630 C C . LEU A 1 85 ? -4.048 8.341 43.249 1.00 40.47 85 LEU A C 1
ATOM 632 O O . LEU A 1 85 ? -4.593 7.362 42.739 1.00 40.47 85 LEU A O 1
ATOM 636 N N . SER A 1 86 ? -4.340 8.806 44.462 1.00 43.94 86 SER A N 1
ATOM 637 C CA . SER A 1 86 ? -5.597 8.611 45.178 1.00 43.94 86 SER A CA 1
ATOM 638 C C . SER A 1 86 ? -6.804 8.722 44.235 1.00 43.94 86 SER A C 1
ATOM 640 O O . SER A 1 86 ? -7.092 9.770 43.655 1.00 43.94 86 SER A O 1
ATOM 642 N N . LEU A 1 87 ? -7.502 7.598 44.083 1.00 40.25 87 LEU A N 1
ATOM 643 C CA . LEU A 1 87 ? -8.725 7.440 43.312 1.00 40.25 87 LEU A CA 1
ATOM 644 C C . LEU A 1 87 ? -9.916 7.859 44.189 1.00 40.25 87 LEU A C 1
ATOM 646 O O . LEU A 1 87 ? -10.547 7.025 44.840 1.00 40.25 87 LEU A O 1
ATOM 650 N N . SER A 1 88 ? -10.229 9.153 44.245 1.00 47.69 88 SER A N 1
ATOM 651 C CA . SER A 1 88 ? -11.475 9.621 44.863 1.00 47.69 88 SER A CA 1
ATOM 652 C C . SER A 1 88 ? -12.649 9.417 43.905 1.00 47.69 88 SER A C 1
ATOM 654 O O . SER A 1 88 ? -12.830 10.167 42.950 1.00 47.69 88 SER A O 1
ATOM 656 N N . SER A 1 89 ? -13.444 8.386 44.204 1.00 45.59 89 SER A N 1
ATOM 657 C CA . SER A 1 89 ? -14.808 8.179 43.709 1.00 45.59 89 SER A CA 1
ATOM 658 C C . SER A 1 89 ? -15.637 9.458 43.826 1.00 45.59 89 SER A C 1
ATOM 660 O O . SER A 1 89 ? -15.906 9.916 44.936 1.00 45.59 89 SER A O 1
ATOM 662 N N . GLN A 1 90 ? -16.117 9.982 42.700 1.00 53.00 90 GLN A N 1
ATOM 663 C CA . GLN A 1 90 ? -17.300 10.833 42.686 1.00 53.00 90 GLN A CA 1
ATOM 664 C C . GLN A 1 90 ? -18.366 10.167 41.825 1.00 53.00 90 GLN A C 1
ATOM 666 O O . GLN A 1 90 ? -18.143 9.802 40.678 1.00 53.00 90 GLN A O 1
ATOM 671 N N . LYS A 1 91 ? -19.485 9.934 42.501 1.00 45.75 91 LYS A N 1
ATOM 672 C CA . LYS A 1 91 ? -20.688 9.228 42.094 1.00 45.75 91 LYS A CA 1
ATOM 673 C C . LYS A 1 91 ? -21.512 10.136 41.182 1.00 45.75 91 LYS A C 1
ATOM 675 O O . LYS A 1 91 ? -21.795 11.270 41.569 1.00 45.75 91 LYS A O 1
ATOM 680 N N . ASP A 1 92 ? -21.882 9.624 40.015 1.00 46.53 92 ASP A N 1
ATOM 681 C CA . ASP A 1 92 ? -22.821 10.263 39.095 1.00 46.53 92 ASP A CA 1
ATOM 682 C C . ASP A 1 92 ? -24.157 10.561 39.808 1.00 46.53 92 ASP A C 1
ATOM 684 O O . ASP A 1 92 ? -24.676 9.686 40.511 1.00 46.53 92 ASP A O 1
ATOM 688 N N . PRO A 1 93 ? -24.726 11.773 39.681 1.00 57.38 93 PRO A N 1
ATOM 689 C CA . PRO A 1 93 ? -26.122 12.012 40.017 1.00 57.38 93 PRO A CA 1
ATOM 690 C C . PRO A 1 93 ? -27.039 11.573 38.865 1.00 57.38 93 PRO A C 1
ATOM 692 O O . PRO A 1 93 ? -26.822 11.933 37.707 1.00 57.38 93 PRO A O 1
ATOM 695 N N . ASP A 1 94 ? -28.067 10.802 39.222 1.00 56.41 94 ASP A N 1
ATOM 696 C CA . ASP A 1 94 ? -29.108 10.276 38.336 1.00 56.41 94 ASP A CA 1
ATOM 697 C C . ASP A 1 94 ? -29.875 11.368 37.553 1.00 56.41 94 ASP A C 1
ATOM 699 O O . ASP A 1 94 ? -30.038 12.495 38.038 1.00 56.41 94 ASP A O 1
ATOM 703 N N . PRO A 1 95 ? -30.392 11.034 36.353 1.00 61.00 95 PRO A N 1
ATOM 704 C CA . PRO A 1 95 ? -31.176 11.942 35.520 1.00 61.00 95 PRO A CA 1
ATOM 705 C C . PRO A 1 95 ? -32.592 12.174 36.086 1.00 61.00 95 PRO A C 1
ATOM 707 O O . PRO A 1 95 ? -33.237 11.218 36.520 1.00 61.00 95 PRO A O 1
ATOM 710 N N . PRO A 1 96 ? -33.124 13.413 36.053 1.00 62.16 96 PRO A N 1
ATOM 711 C CA . PRO A 1 96 ? -34.502 13.676 36.447 1.00 62.16 96 PRO A CA 1
ATOM 712 C C . PRO A 1 96 ? -35.530 13.220 35.401 1.00 62.16 96 PRO A C 1
ATOM 714 O O . PRO A 1 96 ? -35.273 13.152 34.199 1.00 62.16 96 PRO A O 1
ATOM 717 N N . GLU A 1 97 ? -36.700 12.913 35.950 1.00 44.12 97 GLU A N 1
ATOM 718 C CA . GLU A 1 97 ? -37.799 12.111 35.433 1.00 44.12 97 GLU A CA 1
ATOM 719 C C . GLU A 1 97 ? -38.528 12.646 34.194 1.00 44.12 97 GLU A C 1
ATOM 721 O O . GLU A 1 97 ? -38.597 13.842 33.908 1.00 44.12 97 GLU A O 1
ATOM 726 N N . ALA A 1 98 ? -39.135 11.684 33.498 1.00 45.84 98 ALA A N 1
ATOM 727 C CA . ALA A 1 98 ? -40.052 11.848 32.389 1.00 45.84 98 ALA A CA 1
ATOM 728 C C . ALA A 1 98 ? -41.300 12.659 32.778 1.00 45.84 98 ALA A C 1
ATOM 730 O O . ALA A 1 98 ? -42.070 12.258 33.649 1.00 45.84 98 ALA A O 1
ATOM 731 N N . GLY A 1 99 ? -41.529 13.759 32.061 1.00 39.62 99 GLY A N 1
ATOM 732 C CA . GLY A 1 99 ? -42.826 14.423 31.985 1.00 39.62 99 GLY A CA 1
ATOM 733 C C . GLY A 1 99 ? -43.610 13.904 30.783 1.00 39.62 99 GLY A C 1
ATOM 734 O O . GLY A 1 99 ? -43.174 14.066 29.642 1.00 39.62 99 GLY A O 1
ATOM 735 N N . SER A 1 100 ? -44.746 13.266 31.054 1.00 48.25 100 SER A N 1
ATOM 736 C CA . SER A 1 100 ? -45.832 13.054 30.101 1.00 48.25 100 SER A CA 1
ATOM 737 C C . SER A 1 100 ? -46.595 14.361 29.875 1.00 48.25 100 SER A C 1
ATOM 739 O O . SER A 1 100 ? -46.622 15.209 30.762 1.00 48.25 100 SER A O 1
ATOM 741 N N . ASP A 1 101 ? -47.206 14.488 28.695 1.00 38.19 101 ASP A N 1
ATOM 742 C CA . ASP A 1 101 ? -48.535 15.073 28.429 1.00 38.19 101 ASP A CA 1
ATOM 743 C C . ASP A 1 101 ? -48.533 15.839 27.101 1.00 38.19 101 ASP A C 1
ATOM 745 O O . ASP A 1 101 ? -47.757 16.770 26.891 1.00 38.19 101 ASP A O 1
ATOM 749 N N . GLY A 1 102 ? -49.426 15.445 26.191 1.00 39.78 102 GLY A N 1
ATOM 750 C CA . GLY A 1 102 ? -49.628 16.155 24.931 1.00 39.78 102 GLY A CA 1
ATOM 751 C C . GLY A 1 102 ? -50.276 15.315 23.842 1.00 39.78 102 GLY A C 1
ATOM 752 O O . GLY A 1 102 ? -49.685 15.116 22.789 1.00 39.78 102 GLY A O 1
ATOM 753 N N . ASP A 1 103 ? -51.480 14.817 24.117 1.00 49.53 103 ASP A N 1
ATOM 754 C CA . ASP A 1 103 ? -52.445 14.363 23.117 1.00 49.53 103 ASP A CA 1
ATOM 755 C C . ASP A 1 103 ? -52.749 15.502 22.127 1.00 49.53 103 ASP A C 1
ATOM 757 O O . ASP A 1 103 ? -53.357 16.512 22.485 1.00 49.53 103 ASP A O 1
ATOM 761 N N . THR A 1 104 ? -52.317 15.347 20.879 1.00 49.06 104 THR A N 1
ATOM 762 C CA . THR A 1 104 ? -52.880 16.076 19.743 1.00 49.06 104 THR A CA 1
ATOM 763 C C . THR A 1 104 ? -53.284 15.072 18.679 1.00 49.06 104 THR A C 1
ATOM 765 O O . THR A 1 104 ? -52.503 14.664 17.820 1.00 49.06 104 THR A O 1
ATOM 768 N N . GLY A 1 105 ? -54.555 14.677 18.743 1.00 52.41 105 GLY A N 1
ATOM 769 C CA . GLY A 1 105 ? -55.248 14.006 17.657 1.00 52.41 105 GLY A CA 1
ATOM 770 C C . GLY A 1 105 ? -55.139 14.805 16.359 1.00 52.41 105 GLY A C 1
ATOM 771 O O . GLY A 1 105 ? -55.816 15.813 16.166 1.00 52.41 105 GLY A O 1
ATOM 772 N N . GLN A 1 106 ? -54.306 14.316 15.448 1.00 48.28 106 GLN A N 1
ATOM 773 C CA . GLN A 1 106 ? -54.371 14.637 14.031 1.00 48.28 106 GLN A CA 1
ATOM 774 C C . GLN A 1 106 ? -54.288 13.328 13.251 1.00 48.28 106 GLN A C 1
ATOM 776 O O . GLN A 1 106 ? -53.262 12.652 13.205 1.00 48.28 106 GLN A O 1
ATOM 781 N N . THR A 1 107 ? -55.433 12.947 12.694 1.00 44.22 107 THR A N 1
ATOM 782 C CA . THR A 1 107 ? -55.604 11.809 11.796 1.00 44.22 107 THR A CA 1
ATOM 783 C C . THR A 1 107 ? -54.825 12.063 10.508 1.00 44.22 107 THR A C 1
ATOM 785 O O . THR A 1 107 ? -54.970 13.100 9.865 1.00 44.22 107 THR A O 1
ATOM 788 N N . TRP A 1 108 ? -53.978 11.103 10.163 1.00 42.75 108 TRP A N 1
ATOM 789 C CA . TRP A 1 108 ? -52.958 11.120 9.114 1.00 42.75 108 TRP A CA 1
ATOM 790 C C . TRP A 1 108 ? -53.469 10.574 7.767 1.00 42.75 108 TRP A C 1
ATOM 792 O O . TRP A 1 108 ? -52.683 10.345 6.855 1.00 42.75 108 TRP A O 1
ATOM 802 N N . GLU A 1 109 ? -54.777 10.342 7.635 1.00 47.12 109 GLU A N 1
ATOM 803 C CA . GLU A 1 109 ? -55.333 9.457 6.601 1.00 47.12 109 GLU A CA 1
ATOM 804 C C . GLU A 1 109 ? -55.558 10.096 5.218 1.00 47.12 109 GLU A C 1
ATOM 806 O O . GLU A 1 109 ? -55.966 9.390 4.304 1.00 47.12 109 GLU A O 1
ATOM 811 N N . ASP A 1 110 ? -55.241 11.378 5.000 1.00 48.62 110 ASP A N 1
ATOM 812 C CA . ASP A 1 110 ? -55.621 12.061 3.746 1.00 48.62 110 ASP A CA 1
ATOM 813 C C . ASP A 1 110 ? -54.468 12.585 2.874 1.00 48.62 110 ASP A C 1
ATOM 815 O O . ASP A 1 110 ? -54.707 13.277 1.883 1.00 48.62 110 ASP A O 1
ATOM 819 N N . PHE A 1 111 ? -53.206 12.264 3.167 1.00 47.50 111 PHE A N 1
ATOM 820 C CA . PHE A 1 111 ? -52.101 12.761 2.340 1.00 47.50 111 PHE A CA 1
ATOM 821 C C . PHE A 1 111 ? -50.946 11.766 2.281 1.00 47.50 111 PHE A C 1
ATOM 823 O O . PHE A 1 111 ? -50.062 11.817 3.119 1.00 47.50 111 PHE A O 1
ATOM 830 N N . VAL A 1 112 ? -50.957 10.864 1.298 1.00 51.66 112 VAL A N 1
ATOM 831 C CA . VAL A 1 112 ? -49.848 10.604 0.357 1.00 51.66 112 VAL A CA 1
ATOM 832 C C . VAL A 1 112 ? -50.335 9.541 -0.630 1.00 51.66 112 VAL A C 1
ATOM 834 O O . VAL A 1 112 ? -50.529 8.379 -0.297 1.00 51.66 112 VAL A O 1
ATOM 837 N N . SER A 1 113 ? -50.505 9.951 -1.884 1.00 57.62 113 SER A N 1
ATOM 838 C CA . SER A 1 113 ? -50.499 9.043 -3.026 1.00 57.62 113 SER A CA 1
ATOM 839 C C . SER A 1 113 ? -49.112 8.397 -3.124 1.00 57.62 113 SER A C 1
ATOM 841 O O . SER A 1 113 ? -48.146 9.068 -3.499 1.00 57.62 113 SER A O 1
ATOM 843 N N . GLU A 1 114 ? -49.003 7.125 -2.747 1.00 49.66 114 GLU A N 1
ATOM 844 C CA . GLU A 1 114 ? -47.751 6.366 -2.730 1.00 49.66 114 GLU A CA 1
ATOM 845 C C . GLU A 1 114 ? -47.223 6.138 -4.155 1.00 49.66 114 GLU A C 1
ATOM 847 O O . GLU A 1 114 ? -47.659 5.252 -4.890 1.00 49.66 114 GLU A O 1
ATOM 852 N N . ALA A 1 115 ? -46.237 6.943 -4.549 1.00 58.81 115 ALA A N 1
ATOM 853 C CA . ALA A 1 115 ? -45.197 6.458 -5.445 1.00 58.81 115 ALA A CA 1
ATOM 854 C C . ALA A 1 115 ? -44.317 5.470 -4.651 1.00 58.81 115 ALA A C 1
ATOM 856 O O . ALA A 1 115 ? -44.095 5.719 -3.464 1.00 58.81 115 ALA A O 1
ATOM 857 N N . PRO A 1 116 ? -43.795 4.383 -5.254 1.00 55.66 116 PRO A N 1
ATOM 858 C CA . PRO A 1 116 ? -42.934 3.439 -4.550 1.00 55.66 116 PRO A CA 1
ATOM 859 C C . PRO A 1 116 ? -41.689 4.171 -4.048 1.00 55.66 116 PRO A C 1
ATOM 861 O O . PRO A 1 116 ? -40.806 4.533 -4.828 1.00 55.66 116 PRO A O 1
ATOM 864 N N . VAL A 1 117 ? -41.642 4.438 -2.747 1.00 61.03 117 VAL A N 1
ATOM 865 C CA . VAL A 1 117 ? -40.445 4.941 -2.087 1.00 61.03 117 VAL A CA 1
ATOM 866 C C . VAL A 1 117 ? -39.532 3.729 -1.980 1.00 61.03 117 VAL A C 1
ATOM 868 O O . VAL A 1 117 ? -39.764 2.848 -1.160 1.00 61.03 117 VAL A O 1
ATOM 871 N N . GLU A 1 118 ? -38.556 3.611 -2.882 1.00 64.31 118 GLU A N 1
ATOM 872 C CA . GLU A 1 118 ? -37.495 2.626 -2.691 1.00 64.31 118 GLU A CA 1
ATOM 873 C C . GLU A 1 118 ? -36.818 2.944 -1.358 1.00 64.31 118 GLU A C 1
ATOM 875 O O . GLU A 1 118 ? -36.259 4.033 -1.186 1.00 64.31 118 GLU A O 1
ATOM 880 N N . ASP A 1 119 ? -36.917 2.011 -0.409 1.00 73.75 119 ASP A N 1
ATOM 881 C CA . ASP A 1 119 ? -36.305 2.143 0.905 1.00 73.75 119 ASP A CA 1
ATOM 882 C C . ASP A 1 119 ? -34.837 2.562 0.742 1.00 73.75 119 ASP A C 1
ATOM 884 O O . ASP A 1 119 ? -34.081 1.899 0.014 1.00 73.75 119 ASP A O 1
ATOM 888 N N . PRO A 1 120 ? -34.396 3.657 1.390 1.00 69.06 120 PRO A N 1
ATOM 889 C CA . PRO A 1 120 ? -33.018 4.097 1.290 1.00 69.06 120 PRO A CA 1
ATOM 890 C C . PRO A 1 120 ? -32.116 2.968 1.780 1.00 69.06 120 PRO A C 1
ATOM 892 O O . PRO A 1 120 ? -32.125 2.596 2.955 1.00 69.06 120 PRO A O 1
ATOM 895 N N . LYS A 1 121 ? -31.341 2.405 0.844 1.00 70.81 121 LYS A N 1
ATOM 896 C CA . LYS A 1 121 ? -30.405 1.312 1.104 1.00 70.81 121 LYS A CA 1
ATOM 897 C C . LYS A 1 121 ? -29.575 1.655 2.347 1.00 70.81 121 LYS A C 1
ATOM 899 O O . LYS A 1 121 ? -28.910 2.695 2.337 1.00 70.81 121 LYS A O 1
ATOM 904 N N . PRO A 1 122 ? -29.586 0.809 3.392 1.00 70.75 122 PRO A N 1
ATOM 905 C CA . PRO A 1 122 ? -28.949 1.138 4.656 1.00 70.75 122 PRO A CA 1
ATOM 906 C C . PRO A 1 122 ? -27.473 1.465 4.429 1.00 70.75 122 PRO A C 1
ATOM 908 O O . PRO A 1 122 ? -26.765 0.757 3.700 1.00 70.75 122 PRO A O 1
ATOM 911 N N . ALA A 1 123 ? -27.024 2.569 5.030 1.00 68.75 123 ALA A N 1
ATOM 912 C CA . ALA A 1 123 ? -25.635 2.992 4.969 1.00 68.75 123 ALA A CA 1
ATOM 913 C C . ALA A 1 123 ? -24.739 1.850 5.471 1.00 68.75 123 ALA A C 1
ATOM 915 O O . ALA A 1 123 ? -24.997 1.257 6.520 1.00 68.75 123 ALA A O 1
ATOM 916 N N . LYS A 1 124 ? -23.698 1.510 4.701 1.00 72.88 124 LYS A N 1
ATOM 917 C CA . LYS A 1 124 ? -22.741 0.481 5.121 1.00 72.88 124 LYS A CA 1
ATOM 918 C C . LYS A 1 124 ? -22.090 0.904 6.446 1.00 72.88 124 LYS A C 1
ATOM 920 O O . LYS A 1 124 ? -21.723 2.074 6.569 1.00 72.88 124 LYS A O 1
ATOM 925 N N . PRO A 1 125 ? -21.911 -0.025 7.402 1.00 75.62 125 PRO A N 1
ATOM 926 C CA . PRO A 1 125 ? -21.207 0.268 8.641 1.00 75.62 125 PRO A CA 1
ATOM 927 C C . PRO A 1 125 ? -19.775 0.751 8.351 1.00 75.62 125 PRO A C 1
ATOM 929 O O . PRO A 1 125 ? -19.201 0.383 7.318 1.00 75.62 125 PRO A O 1
ATOM 932 N N . PRO A 1 126 ? -19.196 1.579 9.240 1.00 77.38 126 PRO A N 1
ATOM 933 C CA . PRO A 1 126 ? -17.830 2.060 9.082 1.00 77.38 126 PRO A CA 1
ATOM 934 C C . PRO A 1 126 ? -16.850 0.880 9.023 1.00 77.38 126 PRO A C 1
ATOM 936 O O . PRO A 1 126 ? -16.923 -0.050 9.825 1.00 77.38 126 PRO A O 1
ATOM 939 N N . GLU A 1 127 ? -15.941 0.906 8.045 1.00 83.94 127 GLU A N 1
ATOM 940 C CA . GLU A 1 127 ? -14.932 -0.142 7.859 1.00 83.94 127 GLU A CA 1
ATOM 941 C C . GLU A 1 127 ? -13.953 -0.176 9.044 1.00 83.94 127 GLU A C 1
ATOM 943 O O . GLU A 1 127 ? -13.475 0.867 9.495 1.00 83.94 127 GLU A O 1
ATOM 948 N N . SER A 1 128 ? -13.597 -1.375 9.515 1.00 88.06 128 SER A N 1
ATOM 949 C CA . SER A 1 128 ? -12.585 -1.527 10.566 1.00 88.06 128 SER A CA 1
ATOM 950 C C . SER A 1 128 ? -11.170 -1.169 10.067 1.00 88.06 128 SER A C 1
ATOM 952 O O . SER A 1 128 ? -10.876 -1.314 8.870 1.00 88.06 128 SER A O 1
ATOM 954 N N . PRO A 1 129 ? -10.243 -0.756 10.958 1.00 89.56 129 PRO A N 1
ATOM 955 C CA . PRO A 1 129 ? -8.843 -0.499 10.600 1.00 89.56 129 PRO A CA 1
ATOM 956 C C . PRO A 1 129 ? -8.157 -1.679 9.890 1.00 89.56 129 PRO A C 1
ATOM 958 O O . PRO A 1 129 ? -7.329 -1.488 8.995 1.00 89.56 129 PRO A O 1
ATOM 961 N N . GLU A 1 130 ? -8.507 -2.908 10.260 1.00 88.88 130 GLU A N 1
ATOM 962 C CA . GLU A 1 130 ? -8.014 -4.150 9.664 1.00 88.88 130 GLU A CA 1
ATOM 963 C C . GLU A 1 130 ? -8.521 -4.321 8.234 1.00 88.88 130 GLU A C 1
ATOM 965 O O . GLU A 1 130 ? -7.758 -4.705 7.348 1.00 88.88 130 GLU A O 1
ATOM 970 N N . THR A 1 131 ? -9.788 -3.981 7.986 1.00 87.56 131 THR A N 1
ATOM 971 C CA . THR A 1 131 ? -10.398 -4.027 6.651 1.00 87.56 131 THR A CA 1
ATOM 972 C C . THR A 1 131 ? -9.708 -3.045 5.708 1.00 87.56 131 THR A C 1
ATOM 974 O O . THR A 1 131 ? -9.367 -3.399 4.573 1.00 87.56 131 THR A O 1
ATOM 977 N N . ILE A 1 132 ? -9.401 -1.840 6.200 1.00 90.69 132 ILE A N 1
ATOM 978 C CA . ILE A 1 132 ? -8.636 -0.834 5.454 1.00 90.69 132 ILE A CA 1
ATOM 979 C C . ILE A 1 132 ? -7.241 -1.376 5.108 1.00 90.69 132 ILE A C 1
ATOM 981 O O . ILE A 1 132 ? -6.866 -1.386 3.933 1.00 90.69 132 ILE A O 1
ATOM 985 N N . LYS A 1 133 ? -6.501 -1.912 6.088 1.00 92.44 133 LYS A N 1
ATOM 986 C CA . LYS A 1 133 ? -5.170 -2.511 5.859 1.00 92.44 133 LYS A CA 1
ATOM 987 C C . LYS A 1 133 ? -5.216 -3.702 4.900 1.00 92.44 133 LYS A C 1
ATOM 989 O O . LYS A 1 133 ? -4.363 -3.824 4.023 1.00 92.44 133 LYS A O 1
ATOM 994 N N . ASN A 1 134 ? -6.220 -4.570 5.010 1.00 92.44 134 ASN A N 1
ATOM 995 C CA . ASN A 1 134 ? -6.422 -5.691 4.093 1.00 92.44 134 ASN A CA 1
ATOM 996 C C . ASN A 1 134 ? -6.616 -5.211 2.646 1.00 92.44 134 ASN A C 1
ATOM 998 O O . ASN A 1 134 ? -6.044 -5.796 1.718 1.00 92.44 134 ASN A O 1
ATOM 1002 N N . ARG A 1 135 ? -7.391 -4.136 2.446 1.00 93.06 135 ARG A N 1
ATOM 1003 C CA . ARG A 1 135 ? -7.578 -3.499 1.134 1.00 93.06 135 ARG A CA 1
ATOM 1004 C C . ARG A 1 135 ? -6.280 -2.888 0.611 1.00 93.06 135 ARG A C 1
ATOM 1006 O O . ARG A 1 135 ? -5.992 -3.019 -0.581 1.00 93.06 135 ARG A O 1
ATOM 1013 N N . GLU A 1 136 ? -5.487 -2.255 1.471 1.00 94.88 136 GLU A N 1
ATOM 1014 C CA . GLU A 1 136 ? -4.173 -1.712 1.105 1.00 94.88 136 GLU A CA 1
ATOM 1015 C C . GLU A 1 136 ? -3.202 -2.814 0.667 1.00 94.88 136 GLU A C 1
ATOM 1017 O O . GLU A 1 136 ? -2.595 -2.696 -0.399 1.00 94.88 136 GLU A O 1
ATOM 1022 N N . LEU A 1 137 ? -3.110 -3.914 1.424 1.00 94.25 137 LEU A N 1
ATOM 1023 C CA . LEU A 1 137 ? -2.288 -5.079 1.077 1.00 94.25 137 LEU A CA 1
ATOM 1024 C C . LEU A 1 137 ? -2.704 -5.689 -0.265 1.00 94.25 137 LEU A C 1
ATOM 1026 O O . LEU A 1 137 ? -1.852 -5.992 -1.101 1.00 94.25 137 LEU A O 1
ATOM 1030 N N . GLU A 1 138 ? -4.009 -5.837 -0.504 1.00 94.00 138 GLU A N 1
ATOM 1031 C CA . GLU A 1 138 ? -4.521 -6.355 -1.775 1.00 94.00 138 GLU A CA 1
ATOM 1032 C C . GLU A 1 138 ? -4.195 -5.409 -2.940 1.00 94.00 138 GLU A C 1
ATOM 1034 O O . GLU A 1 138 ? -3.729 -5.845 -3.995 1.00 94.00 138 GLU A O 1
ATOM 1039 N N . SER A 1 139 ? -4.383 -4.104 -2.737 1.00 94.81 139 SER A N 1
ATOM 1040 C CA . SER A 1 139 ? -4.068 -3.077 -3.735 1.00 94.81 139 SER A CA 1
ATOM 1041 C C . SER A 1 139 ? -2.571 -3.034 -4.046 1.00 94.81 139 SER A C 1
ATOM 1043 O O . SER A 1 139 ? -2.173 -2.884 -5.202 1.00 94.81 139 SER A O 1
ATOM 1045 N N . PHE A 1 140 ? -1.721 -3.200 -3.031 1.00 96.56 140 PHE A N 1
ATOM 1046 C CA . PHE A 1 140 ? -0.275 -3.292 -3.195 1.00 96.56 140 PHE A CA 1
ATOM 1047 C C . PHE A 1 140 ? 0.132 -4.548 -3.973 1.00 96.56 140 PHE A C 1
ATOM 1049 O O . PHE A 1 140 ? 0.858 -4.432 -4.957 1.00 96.56 140 PHE A O 1
ATOM 1056 N N . ALA A 1 141 ? -0.390 -5.724 -3.610 1.00 95.81 141 ALA A N 1
ATOM 1057 C CA . ALA A 1 141 ? -0.098 -6.976 -4.308 1.00 95.81 141 ALA A CA 1
ATOM 1058 C C . ALA A 1 141 ?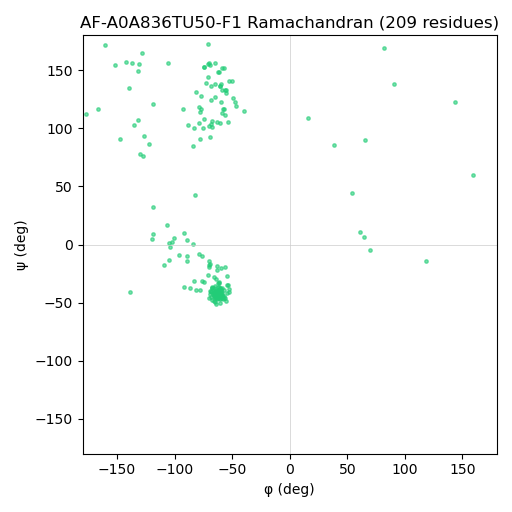 -0.507 -6.926 -5.792 1.00 95.81 141 ALA A C 1
ATOM 1060 O O . ALA A 1 141 ? 0.228 -7.404 -6.655 1.00 95.81 141 ALA A O 1
ATOM 1061 N N . ARG A 1 142 ? -1.656 -6.314 -6.112 1.00 94.38 142 ARG A N 1
ATOM 1062 C CA . ARG A 1 142 ? -2.102 -6.112 -7.503 1.00 94.38 142 ARG A CA 1
ATOM 1063 C C . ARG A 1 142 ? -1.171 -5.190 -8.277 1.00 94.38 142 ARG A C 1
ATOM 1065 O O . ARG A 1 142 ? -0.796 -5.514 -9.399 1.00 94.38 142 ARG A O 1
ATOM 1072 N N . ARG A 1 143 ? -0.780 -4.070 -7.668 1.00 95.88 143 ARG A N 1
ATOM 1073 C CA . ARG A 1 143 ? 0.147 -3.116 -8.279 1.00 95.88 143 ARG A CA 1
ATOM 1074 C C . ARG A 1 143 ? 1.508 -3.751 -8.532 1.00 95.88 143 ARG A C 1
ATOM 1076 O O . ARG A 1 143 ? 2.014 -3.630 -9.634 1.00 95.88 143 ARG A O 1
ATOM 1083 N N . LEU A 1 144 ? 2.044 -4.496 -7.565 1.00 94.50 144 LEU A N 1
ATOM 1084 C CA . LEU A 1 144 ? 3.307 -5.219 -7.716 1.00 94.50 144 LEU A CA 1
ATOM 1085 C C . LEU A 1 144 ? 3.278 -6.162 -8.928 1.00 94.50 144 LEU A C 1
ATOM 1087 O O . LEU A 1 144 ? 4.180 -6.128 -9.751 1.00 94.50 144 LEU A O 1
ATOM 1091 N N . VAL A 1 145 ? 2.230 -6.973 -9.079 1.00 94.94 145 VAL A N 1
ATOM 1092 C CA . VAL A 1 145 ? 2.120 -7.880 -10.236 1.00 94.94 145 VAL A CA 1
ATOM 1093 C C . VAL A 1 145 ? 1.922 -7.106 -11.543 1.00 94.94 145 VAL A C 1
ATOM 1095 O O . VAL A 1 145 ? 2.463 -7.500 -12.570 1.00 94.94 145 VAL A O 1
ATOM 1098 N N . SER A 1 146 ? 1.161 -6.009 -11.517 1.00 94.25 146 SER A N 1
ATOM 1099 C CA . SER A 1 146 ? 0.881 -5.195 -12.705 1.00 94.25 146 SER A CA 1
ATOM 1100 C C . SER A 1 146 ? 2.122 -4.480 -13.237 1.00 94.25 146 SER A C 1
ATOM 1102 O O . SER A 1 146 ? 2.379 -4.536 -14.435 1.00 94.25 146 SER A O 1
ATOM 1104 N N . GLU A 1 147 ? 2.890 -3.826 -12.364 1.00 92.81 147 GLU A N 1
ATOM 1105 C CA . GLU A 1 147 ? 4.095 -3.064 -12.730 1.00 92.81 147 GLU A CA 1
ATOM 1106 C C . GLU A 1 147 ? 5.171 -3.957 -13.360 1.00 92.81 147 GLU A C 1
ATOM 1108 O O . GLU A 1 147 ? 5.904 -3.539 -14.248 1.00 92.81 147 GLU A O 1
ATOM 1113 N N . PHE A 1 148 ? 5.237 -5.219 -12.935 1.00 91.62 148 PHE A N 1
ATOM 1114 C CA . PHE A 1 148 ? 6.240 -6.175 -13.399 1.00 91.62 148 PHE A CA 1
ATOM 1115 C C . PHE A 1 148 ? 5.673 -7.238 -14.347 1.00 91.62 148 PHE A C 1
ATOM 1117 O O . PHE A 1 148 ? 6.304 -8.270 -14.579 1.00 91.62 148 PHE A O 1
ATOM 1124 N N . LYS A 1 149 ? 4.482 -7.007 -14.910 1.00 89.50 149 LYS A N 1
ATOM 1125 C CA . LYS A 1 149 ? 3.855 -7.945 -15.849 1.00 89.50 149 LYS A CA 1
ATOM 1126 C C . LYS A 1 149 ? 4.716 -8.147 -17.099 1.00 89.50 149 LYS A C 1
ATOM 1128 O O . LYS A 1 149 ? 4.856 -9.275 -17.575 1.00 89.50 149 LYS A O 1
ATOM 1133 N N . ASP A 1 150 ? 5.325 -7.070 -17.587 1.00 89.19 150 ASP A N 1
ATOM 1134 C CA . ASP A 1 150 ? 6.085 -7.051 -18.834 1.00 89.19 150 ASP A CA 1
ATOM 1135 C C . ASP A 1 150 ? 7.489 -6.469 -18.614 1.00 89.19 150 ASP A C 1
ATOM 1137 O O . ASP A 1 150 ? 7.756 -5.322 -18.973 1.00 89.19 150 ASP A O 1
ATOM 1141 N N . PRO A 1 151 ? 8.413 -7.252 -18.020 1.00 87.56 151 PRO A N 1
ATOM 1142 C CA . PRO A 1 151 ? 9.794 -6.816 -17.853 1.00 87.56 151 PRO A CA 1
ATOM 1143 C C . PRO A 1 151 ? 10.450 -6.592 -19.226 1.00 87.56 151 PRO A C 1
ATOM 1145 O O . PRO A 1 151 ? 10.091 -7.290 -20.187 1.00 87.56 151 PRO A O 1
ATOM 1148 N N . PRO A 1 152 ? 11.398 -5.644 -19.340 1.00 88.19 152 PRO A N 1
ATOM 1149 C CA . PRO A 1 152 ? 12.020 -5.298 -20.613 1.00 88.19 152 PRO A CA 1
ATOM 1150 C C . PRO A 1 152 ? 12.729 -6.512 -21.215 1.00 88.19 152 PRO A C 1
ATOM 1152 O O . PRO A 1 152 ? 13.431 -7.236 -20.518 1.00 88.19 152 PRO A O 1
ATOM 1155 N N . ALA A 1 153 ? 12.558 -6.727 -22.517 1.00 88.88 153 ALA A N 1
ATOM 1156 C CA . ALA A 1 153 ? 13.325 -7.738 -23.228 1.00 88.88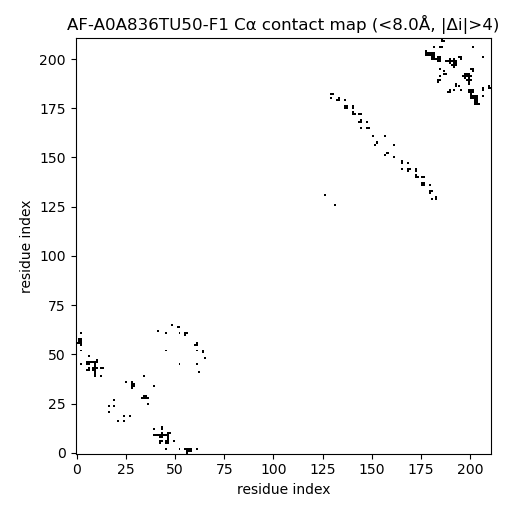 153 ALA A CA 1
ATOM 1157 C C . ALA A 1 153 ? 14.732 -7.190 -23.491 1.00 88.88 153 ALA A C 1
ATOM 1159 O O . ALA A 1 153 ? 14.898 -6.194 -24.197 1.00 88.88 153 ALA A O 1
ATOM 1160 N N . THR A 1 154 ? 15.740 -7.825 -22.909 1.00 91.88 154 THR A N 1
ATOM 1161 C CA . THR A 1 154 ? 17.149 -7.483 -23.116 1.00 91.88 154 THR A CA 1
ATOM 1162 C C . THR A 1 154 ? 17.920 -8.746 -23.488 1.00 91.88 154 THR A C 1
ATOM 1164 O O . THR A 1 154 ? 17.444 -9.859 -23.281 1.00 91.88 154 THR A O 1
ATOM 1167 N N . ALA A 1 155 ? 19.136 -8.593 -24.019 1.00 88.12 155 ALA A N 1
ATOM 1168 C CA . ALA A 1 155 ? 19.992 -9.737 -24.354 1.00 88.12 155 ALA A CA 1
ATOM 1169 C C . ALA A 1 155 ? 20.340 -10.625 -23.139 1.00 88.12 155 ALA A C 1
ATOM 1171 O O . ALA A 1 155 ? 20.714 -11.777 -23.317 1.00 88.12 155 ALA A O 1
ATOM 1172 N N . TRP A 1 156 ? 20.217 -10.086 -21.922 1.00 89.25 156 TRP A N 1
ATOM 1173 C CA . TRP A 1 156 ? 20.492 -10.768 -20.655 1.00 89.25 156 TRP A CA 1
ATOM 1174 C C . TRP A 1 156 ? 19.226 -11.198 -19.903 1.00 89.25 156 TRP A C 1
ATOM 1176 O O . TRP A 1 156 ? 19.348 -11.750 -18.820 1.00 89.25 156 TRP A O 1
ATOM 1186 N N . LEU A 1 157 ? 18.037 -10.886 -20.431 1.00 92.06 157 LEU A N 1
ATOM 1187 C CA . LEU A 1 157 ? 16.757 -11.242 -19.831 1.00 92.06 157 LEU A CA 1
ATOM 1188 C C . LEU A 1 157 ? 15.875 -11.898 -20.893 1.00 92.06 157 LEU A C 1
ATOM 1190 O O . LEU A 1 157 ? 14.992 -11.272 -21.493 1.00 92.06 157 LEU A O 1
ATOM 1194 N N . ASN A 1 158 ? 16.177 -13.165 -21.158 1.00 92.19 158 ASN A N 1
ATOM 1195 C CA . ASN A 1 158 ? 15.490 -13.966 -22.160 1.00 92.19 158 ASN A CA 1
ATOM 1196 C C . ASN A 1 158 ? 14.060 -14.329 -21.707 1.00 92.19 158 ASN A C 1
ATOM 1198 O O . ASN A 1 158 ? 13.642 -14.061 -20.581 1.00 92.19 158 ASN A O 1
ATOM 1202 N N . ASN A 1 159 ? 13.268 -14.931 -22.594 1.00 92.06 159 ASN A N 1
ATOM 1203 C CA . ASN A 1 159 ? 11.866 -15.233 -22.289 1.00 92.06 159 ASN A CA 1
ATOM 1204 C C . ASN A 1 159 ? 11.684 -16.211 -21.116 1.00 92.06 159 ASN A C 1
ATOM 1206 O O . ASN A 1 159 ? 10.715 -16.062 -20.374 1.00 92.06 159 ASN A O 1
ATOM 1210 N N . GLU A 1 160 ? 12.597 -17.165 -20.925 1.00 92.62 160 GLU A N 1
ATOM 1211 C CA . GLU A 1 160 ? 12.540 -18.116 -19.808 1.00 92.62 160 GLU A CA 1
ATOM 1212 C C . GLU A 1 160 ? 12.787 -17.403 -18.477 1.00 92.62 160 GLU A C 1
ATOM 1214 O O . GLU A 1 160 ? 12.018 -17.562 -17.530 1.00 92.62 160 GLU A O 1
ATOM 1219 N N . GLU A 1 161 ? 13.801 -16.537 -18.424 1.00 93.19 161 GLU A N 1
ATOM 1220 C CA . GLU A 1 161 ? 14.100 -15.730 -17.240 1.00 93.19 161 GLU A CA 1
ATOM 1221 C C . GLU A 1 161 ? 12.932 -14.797 -16.906 1.00 93.19 161 GLU A C 1
ATOM 1223 O O . GLU A 1 161 ? 12.525 -14.698 -15.747 1.00 93.19 161 GLU A O 1
ATOM 1228 N N . ARG A 1 162 ? 12.326 -14.155 -17.915 1.00 92.56 162 ARG A N 1
ATOM 1229 C CA . ARG A 1 162 ? 11.144 -13.292 -17.730 1.00 92.56 162 ARG A CA 1
ATOM 1230 C C . ARG A 1 162 ? 9.974 -14.058 -17.122 1.00 92.56 162 ARG A C 1
ATOM 1232 O O . ARG A 1 162 ? 9.305 -13.526 -16.235 1.00 92.56 162 ARG A O 1
ATOM 1239 N N . GLU A 1 163 ? 9.731 -15.285 -17.570 1.00 92.19 163 GLU A N 1
ATOM 1240 C CA . GLU A 1 163 ? 8.661 -16.115 -17.020 1.00 92.19 163 GLU A CA 1
ATOM 1241 C C . GLU A 1 163 ? 8.969 -16.561 -15.586 1.00 92.19 163 GLU A C 1
ATOM 1243 O O . GLU A 1 163 ? 8.118 -16.429 -14.706 1.00 92.19 163 GLU A O 1
ATOM 1248 N N . MET A 1 164 ? 10.212 -16.959 -15.305 1.00 94.00 164 MET A N 1
ATOM 1249 C CA . MET A 1 164 ? 10.664 -17.257 -13.944 1.00 94.00 164 MET A CA 1
ATOM 1250 C C . MET A 1 164 ? 10.446 -16.063 -12.998 1.00 94.00 164 MET A C 1
ATOM 1252 O O . MET A 1 164 ? 9.905 -16.225 -11.902 1.00 94.00 164 MET A O 1
ATOM 1256 N N . TYR A 1 165 ? 10.804 -14.842 -13.410 1.00 92.75 165 TYR A N 1
ATOM 1257 C CA . TYR A 1 165 ? 10.561 -13.646 -12.597 1.00 92.75 165 TYR A CA 1
ATOM 1258 C C . TYR A 1 165 ? 9.072 -13.385 -12.368 1.00 92.75 165 TYR A C 1
ATOM 1260 O O . TYR A 1 165 ? 8.685 -13.028 -11.252 1.00 92.75 165 TYR A O 1
ATOM 1268 N N . ARG A 1 166 ? 8.222 -13.592 -13.381 1.00 93.00 166 ARG A N 1
ATOM 1269 C CA . ARG A 1 166 ? 6.765 -13.483 -13.219 1.00 93.00 166 ARG A CA 1
ATOM 1270 C C . ARG A 1 166 ? 6.249 -14.467 -12.174 1.00 93.00 166 ARG A C 1
ATOM 1272 O O . ARG A 1 166 ? 5.449 -14.068 -11.329 1.00 93.00 166 ARG A O 1
ATOM 1279 N N . GLU A 1 167 ? 6.724 -15.709 -12.175 1.00 94.31 167 GLU A N 1
ATOM 1280 C CA . GLU A 1 167 ? 6.346 -16.707 -11.166 1.00 94.31 167 GLU A CA 1
ATOM 1281 C C . GLU A 1 167 ? 6.821 -16.331 -9.755 1.00 94.31 167 GLU A C 1
ATOM 1283 O O . GLU A 1 167 ? 6.055 -16.416 -8.787 1.00 94.31 167 GLU A O 1
ATOM 1288 N N . HIS A 1 168 ? 8.044 -15.811 -9.619 1.00 94.81 168 HIS A N 1
ATOM 1289 C CA . HIS A 1 168 ? 8.536 -15.298 -8.337 1.00 94.81 168 HIS A CA 1
ATOM 1290 C C . HIS A 1 168 ? 7.690 -14.128 -7.819 1.00 94.81 168 HIS A C 1
ATOM 1292 O O . HIS A 1 168 ? 7.356 -14.074 -6.634 1.00 94.81 168 HIS A O 1
ATOM 1298 N N . LEU A 1 169 ? 7.276 -13.213 -8.696 1.00 95.50 169 LEU A N 1
ATOM 1299 C CA . LEU A 1 169 ? 6.418 -12.084 -8.333 1.00 95.50 169 LEU A CA 1
ATOM 1300 C C . LEU A 1 169 ? 5.004 -12.524 -7.951 1.00 95.50 169 LEU A C 1
ATOM 1302 O O . LEU A 1 169 ? 4.447 -12.007 -6.980 1.00 95.50 169 LEU A O 1
ATOM 1306 N N . LYS A 1 170 ? 4.430 -13.503 -8.662 1.00 94.00 170 LYS A N 1
ATOM 1307 C CA . LYS A 1 170 ? 3.147 -14.121 -8.286 1.00 94.00 170 LYS A CA 1
ATOM 1308 C C . LYS A 1 170 ? 3.237 -14.745 -6.892 1.00 94.00 170 LYS A C 1
ATOM 1310 O O . LYS A 1 170 ? 2.350 -14.512 -6.066 1.00 94.00 170 LYS A O 1
ATOM 1315 N N . SER A 1 171 ? 4.326 -15.457 -6.610 1.00 95.56 171 SER A N 1
ATOM 1316 C CA . SER A 1 171 ? 4.595 -16.063 -5.301 1.00 95.56 171 SER A CA 1
ATOM 1317 C C . SER A 1 171 ? 4.736 -15.005 -4.200 1.00 95.56 171 SER A C 1
ATOM 1319 O O . SER A 1 171 ? 4.084 -15.100 -3.161 1.00 95.56 171 SER A O 1
ATOM 1321 N N . ALA A 1 172 ? 5.495 -13.934 -4.443 1.00 94.94 172 ALA A N 1
ATOM 1322 C CA . ALA A 1 172 ? 5.631 -12.820 -3.503 1.00 94.94 172 ALA A CA 1
ATOM 1323 C C . ALA A 1 172 ? 4.284 -12.125 -3.227 1.00 94.94 172 ALA A C 1
ATOM 1325 O O . ALA A 1 172 ? 3.927 -11.872 -2.074 1.00 94.94 172 ALA A O 1
ATOM 1326 N N . ALA A 1 173 ? 3.489 -11.875 -4.271 1.00 95.19 173 ALA A N 1
ATOM 1327 C CA . ALA A 1 173 ? 2.149 -11.314 -4.136 1.00 95.19 173 ALA A CA 1
ATOM 1328 C C . ALA A 1 173 ? 1.219 -12.234 -3.330 1.00 95.19 173 ALA A C 1
ATOM 1330 O O . ALA A 1 173 ? 0.404 -11.749 -2.545 1.00 95.19 173 ALA A O 1
ATOM 1331 N N . HIS A 1 174 ? 1.339 -13.555 -3.485 1.00 93.44 174 HIS A N 1
ATOM 1332 C CA . HIS A 1 174 ? 0.603 -14.517 -2.669 1.00 93.44 174 HIS A CA 1
ATOM 1333 C C . HIS A 1 174 ? 0.982 -14.417 -1.182 1.00 93.44 174 HIS A C 1
ATOM 1335 O O . HIS A 1 174 ? 0.090 -14.326 -0.337 1.00 93.44 174 HIS A O 1
ATOM 1341 N N . VAL A 1 175 ? 2.277 -14.332 -0.856 1.00 93.00 175 VAL A N 1
ATOM 1342 C CA . VAL A 1 175 ? 2.750 -14.152 0.531 1.00 93.00 175 VAL A CA 1
ATOM 1343 C C . VAL A 1 175 ? 2.181 -12.873 1.148 1.00 93.00 175 VAL A C 1
ATOM 1345 O O . VAL A 1 175 ? 1.635 -12.922 2.250 1.00 93.00 175 VAL A O 1
ATOM 1348 N N . ILE A 1 176 ? 2.209 -11.752 0.422 1.00 93.44 176 ILE A N 1
ATOM 1349 C CA . ILE A 1 176 ? 1.614 -10.483 0.878 1.00 93.44 176 ILE A CA 1
ATOM 1350 C C . ILE A 1 176 ? 0.118 -10.658 1.174 1.00 93.44 176 ILE A C 1
ATOM 1352 O O . ILE A 1 176 ? -0.360 -10.250 2.231 1.00 93.44 176 ILE A O 1
ATOM 1356 N N . ARG A 1 177 ? -0.633 -11.308 0.274 1.00 92.06 177 ARG A N 1
ATOM 1357 C CA . ARG A 1 177 ? -2.068 -11.564 0.485 1.00 92.06 177 ARG A CA 1
ATOM 1358 C C . ARG A 1 177 ? -2.336 -12.485 1.676 1.00 92.06 177 ARG A C 1
ATOM 1360 O O . ARG A 1 177 ? -3.382 -12.347 2.304 1.00 92.06 177 ARG A O 1
ATOM 1367 N N . SER A 1 178 ? -1.422 -13.400 1.993 1.00 87.81 178 SER A N 1
ATOM 1368 C CA . SER A 1 178 ? -1.564 -14.320 3.129 1.00 87.81 178 SER A CA 1
ATOM 1369 C C . SER A 1 178 ? -1.450 -13.630 4.494 1.00 87.81 178 SER A C 1
ATOM 1371 O O . SER A 1 178 ? -1.932 -14.172 5.488 1.00 87.81 178 SER A O 1
ATOM 1373 N N . ALA A 1 179 ? -0.862 -12.427 4.539 1.00 90.06 179 ALA A N 1
ATOM 1374 C CA . ALA A 1 179 ? -0.758 -11.609 5.747 1.00 90.06 179 ALA A CA 1
ATOM 1375 C C . ALA A 1 179 ? -2.073 -10.904 6.122 1.00 90.06 179 ALA A C 1
ATOM 1377 O O . ALA A 1 179 ? -2.173 -10.345 7.212 1.00 90.06 179 ALA A O 1
ATOM 1378 N N . LYS A 1 180 ? -3.082 -10.929 5.239 1.00 92.88 180 LYS A N 1
ATOM 1379 C CA . LYS A 1 180 ? -4.417 -10.410 5.548 1.00 92.88 180 LYS A CA 1
ATOM 1380 C C . LYS A 1 180 ? -5.028 -11.177 6.714 1.00 92.88 180 LYS A C 1
ATOM 1382 O O . LYS A 1 180 ? -4.795 -12.377 6.853 1.00 92.88 180 LYS A O 1
ATOM 1387 N N . VAL A 1 181 ? -5.849 -10.505 7.505 1.00 92.44 181 VAL A N 1
ATOM 1388 C CA . VAL A 1 181 ? -6.603 -11.110 8.613 1.00 92.44 181 VAL A CA 1
ATOM 1389 C C . VAL A 1 181 ? -8.077 -11.259 8.248 1.00 92.44 181 VAL A C 1
ATOM 1391 O O . V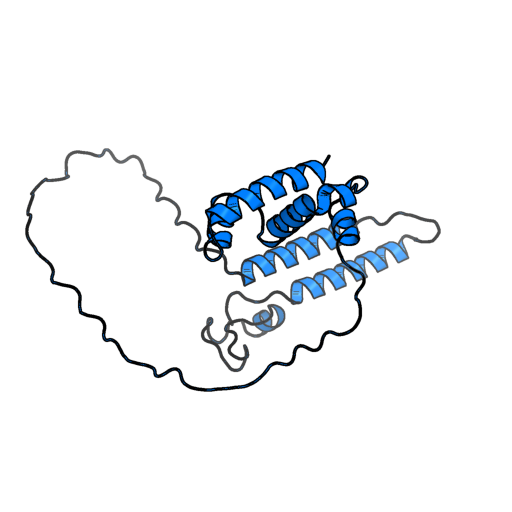AL A 1 181 ? -8.567 -10.567 7.356 1.00 92.44 181 VAL A O 1
ATOM 1394 N N . THR A 1 182 ? -8.778 -12.188 8.887 1.00 89.19 182 THR A N 1
ATOM 1395 C CA . THR A 1 182 ? -10.240 -12.275 8.815 1.00 89.19 182 THR A CA 1
ATOM 1396 C C . THR A 1 182 ? -10.876 -11.108 9.570 1.00 89.19 182 THR A C 1
ATOM 1398 O O . THR A 1 182 ? -10.248 -10.536 10.458 1.00 89.19 182 THR A O 1
ATOM 1401 N N . GLU A 1 183 ? -12.113 -10.751 9.219 1.00 84.50 183 GLU A N 1
ATOM 1402 C CA . GLU A 1 183 ? -12.866 -9.717 9.950 1.00 84.50 183 GLU A CA 1
ATOM 1403 C C . GLU A 1 183 ? -13.139 -10.155 11.392 1.00 84.50 183 GLU A C 1
ATOM 1405 O O . GLU A 1 183 ? -12.954 -9.381 12.325 1.00 84.50 183 GLU A O 1
ATOM 1410 N N . THR A 1 184 ? -13.491 -11.427 11.578 1.00 90.88 184 THR A N 1
ATOM 1411 C CA . THR A 1 184 ? -13.640 -12.060 12.888 1.00 90.88 184 THR A CA 1
ATOM 1412 C C . THR A 1 184 ? -13.024 -13.454 12.878 1.00 90.88 184 THR A C 1
ATOM 1414 O O . THR A 1 184 ? -12.816 -14.079 11.832 1.00 90.88 184 THR A O 1
ATOM 1417 N N . CYS A 1 185 ? -12.650 -13.955 14.051 1.00 89.25 185 CYS A N 1
ATOM 1418 C CA . CYS A 1 185 ? -12.193 -15.324 14.212 1.00 89.25 185 CYS A CA 1
ATOM 1419 C C . CYS A 1 185 ? -13.384 -16.267 13.979 1.00 89.25 185 CYS A C 1
ATOM 1421 O O . CYS A 1 185 ? -14.368 -16.161 14.711 1.00 89.25 185 CYS A O 1
ATOM 1423 N N . PRO A 1 186 ? -13.293 -17.237 13.052 1.00 90.06 186 PRO A N 1
ATOM 1424 C CA . PRO A 1 186 ? -14.412 -18.134 12.745 1.00 90.06 186 PRO A CA 1
ATOM 1425 C C . PRO A 1 186 ? -14.828 -19.006 13.938 1.00 90.06 186 PRO A C 1
ATOM 1427 O O . PRO A 1 186 ? -15.937 -19.522 13.972 1.00 90.06 186 PRO A O 1
ATOM 1430 N N . ARG A 1 187 ? -13.953 -19.160 14.941 1.00 89.38 187 ARG A N 1
ATOM 1431 C CA . ARG A 1 187 ? -14.215 -19.999 16.112 1.00 89.38 187 ARG A CA 1
ATOM 1432 C C . ARG A 1 187 ? -14.960 -19.285 17.238 1.00 89.38 187 ARG A C 1
ATOM 1434 O O . ARG A 1 187 ? -15.746 -19.923 17.923 1.00 89.38 187 ARG A O 1
ATOM 1441 N N . CYS A 1 188 ? -14.664 -18.007 17.474 1.00 91.81 188 CYS A N 1
ATOM 1442 C CA . CYS A 1 188 ? -15.240 -17.245 18.590 1.00 91.81 188 CYS A CA 1
ATOM 1443 C C . CYS A 1 188 ? -16.044 -16.019 18.152 1.00 91.81 188 CYS A C 1
ATOM 1445 O O . CYS A 1 188 ? -16.426 -15.216 18.991 1.00 91.81 188 CYS A O 1
ATOM 1447 N N . GLY A 1 189 ? -16.237 -15.805 16.849 1.00 89.94 189 GLY A N 1
ATOM 1448 C CA . GLY A 1 189 ? -17.029 -14.688 16.331 1.00 89.94 189 GLY A CA 1
ATOM 1449 C C . GLY A 1 189 ? -16.462 -13.292 16.614 1.00 89.94 189 GLY A C 1
ATOM 1450 O O . GLY A 1 189 ? -17.120 -12.313 16.293 1.00 89.94 189 GLY A O 1
ATOM 1451 N N . GLY A 1 190 ? -15.253 -13.179 17.177 1.00 89.31 190 GLY A N 1
ATOM 1452 C CA . GLY A 1 190 ? -14.648 -11.895 17.552 1.00 89.31 190 GLY A CA 1
ATOM 1453 C C . GLY A 1 190 ? -14.358 -11.732 19.043 1.00 89.31 190 GLY A C 1
ATOM 1454 O O . GLY A 1 190 ? -13.562 -10.872 19.395 1.00 89.31 190 GLY A O 1
ATOM 1455 N N . GLU A 1 191 ? -14.903 -12.590 19.911 1.00 90.31 191 GLU A N 1
ATOM 1456 C CA . GLU A 1 191 ? -14.798 -12.438 21.378 1.00 90.31 191 GLU A CA 1
ATOM 1457 C C . GLU A 1 191 ? -13.388 -12.680 21.948 1.00 90.31 191 GLU A C 1
ATOM 1459 O O . GLU A 1 191 ? -13.097 -12.328 23.086 1.00 90.31 191 GLU A O 1
ATOM 1464 N N . GLY A 1 192 ? -12.497 -13.277 21.154 1.00 90.69 192 GLY A N 1
ATOM 1465 C CA . GLY A 1 192 ? -11.199 -13.760 21.622 1.00 90.69 192 GLY A CA 1
ATOM 1466 C C . GLY A 1 192 ? -11.250 -15.218 22.093 1.00 90.69 192 GLY A C 1
ATOM 1467 O O . GLY A 1 192 ? -12.219 -15.688 22.676 1.00 90.69 192 GLY A O 1
ATOM 1468 N N . CYS A 1 193 ? -10.232 -15.997 21.736 1.00 93.06 193 CYS A N 1
ATOM 1469 C CA . CYS A 1 193 ? -10.052 -17.366 22.202 1.00 93.06 193 CYS A CA 1
ATOM 1470 C C . CYS A 1 193 ? -8.595 -17.801 22.025 1.00 93.06 193 CYS A C 1
ATOM 1472 O O . CYS A 1 193 ? -7.816 -17.192 21.286 1.00 93.06 193 CYS A O 1
ATOM 1474 N N . ARG A 1 194 ? -8.252 -18.971 22.574 1.00 93.25 194 ARG A N 1
ATOM 1475 C CA . ARG A 1 194 ? -6.910 -19.564 22.444 1.00 93.25 194 ARG A CA 1
ATOM 1476 C C . ARG A 1 194 ? -6.438 -19.729 20.989 1.00 93.25 194 ARG A C 1
ATOM 1478 O O . ARG A 1 194 ? -5.238 -19.736 20.743 1.00 93.25 194 ARG A O 1
ATOM 1485 N N . HIS A 1 195 ? -7.347 -19.879 20.020 1.00 86.50 195 HIS A N 1
ATOM 1486 C CA . HIS A 1 195 ? -6.977 -20.029 18.603 1.00 86.50 195 HIS A CA 1
ATOM 1487 C C . HIS A 1 195 ? -6.588 -18.707 17.938 1.00 86.50 195 HIS A C 1
ATOM 1489 O O . HIS A 1 195 ? -5.624 -18.680 17.177 1.00 86.50 195 HIS A O 1
ATOM 1495 N N . CYS A 1 196 ? -7.280 -17.613 18.256 1.00 89.12 196 CYS A N 1
ATOM 1496 C CA . CYS A 1 196 ? -6.896 -16.276 17.801 1.00 89.12 196 CYS A CA 1
ATOM 1497 C C . CYS A 1 196 ? -5.938 -15.560 18.760 1.00 89.12 196 CYS A C 1
ATOM 1499 O O . CYS A 1 196 ? -5.584 -14.415 18.503 1.00 89.12 196 CYS A O 1
ATOM 1501 N N . ARG A 1 197 ? -5.497 -16.227 19.838 1.00 91.75 197 ARG A N 1
ATOM 1502 C CA . ARG A 1 197 ? -4.677 -15.634 20.910 1.00 91.75 197 ARG A CA 1
ATOM 1503 C C . ARG A 1 197 ? -5.340 -14.380 21.485 1.00 91.75 197 ARG A C 1
ATOM 1505 O O . ARG A 1 197 ? -4.700 -13.345 21.620 1.00 91.75 197 ARG A O 1
ATOM 1512 N N . ASP A 1 198 ? -6.646 -14.489 21.712 1.00 88.50 198 ASP A N 1
ATOM 1513 C CA . ASP A 1 198 ? -7.514 -13.441 22.256 1.00 88.50 198 ASP A CA 1
ATOM 1514 C C . ASP A 1 198 ? -7.602 -12.160 21.404 1.00 88.50 198 ASP A C 1
ATOM 1516 O O . ASP A 1 198 ? -8.209 -11.180 21.812 1.00 88.50 198 ASP A O 1
ATOM 1520 N N . ALA A 1 199 ? -7.086 -12.181 20.170 1.00 85.75 199 ALA A N 1
ATOM 1521 C CA . ALA A 1 199 ? -7.127 -11.037 19.260 1.00 85.75 199 ALA A CA 1
ATOM 1522 C C . ALA A 1 199 ? -8.482 -10.846 18.554 1.00 85.75 199 ALA A C 1
ATOM 1524 O O . ALA A 1 199 ? -8.646 -9.898 17.794 1.00 85.75 199 ALA A O 1
ATOM 1525 N N . GLY A 1 200 ? -9.419 -11.791 18.694 1.00 87.69 200 GLY A N 1
ATOM 1526 C CA . GLY A 1 200 ? -10.715 -11.755 18.001 1.00 87.69 200 GLY A CA 1
ATOM 1527 C C . GLY A 1 200 ? -10.648 -11.985 16.483 1.00 87.69 200 GLY A C 1
ATOM 1528 O O . GLY A 1 200 ? -11.684 -12.142 15.850 1.00 87.69 200 GLY A O 1
ATOM 1529 N N . MET A 1 201 ? -9.455 -12.105 15.895 1.00 89.25 201 MET A N 1
ATOM 1530 C CA . MET A 1 201 ? -9.214 -12.270 14.454 1.00 89.25 201 MET A CA 1
ATOM 1531 C C . MET A 1 201 ? -8.052 -13.237 14.193 1.00 89.25 201 MET A C 1
ATOM 1533 O O . MET A 1 201 ? -7.199 -13.445 15.056 1.00 89.25 201 MET A O 1
ATOM 1537 N N . VAL A 1 202 ? -7.994 -13.846 13.007 1.00 90.12 202 VAL A N 1
ATOM 1538 C CA . VAL A 1 202 ? -6.892 -14.745 12.617 1.00 90.12 202 VAL A CA 1
ATOM 1539 C C . VAL A 1 202 ? -6.359 -14.379 11.235 1.00 90.12 202 VAL A C 1
ATOM 1541 O O . VAL A 1 202 ? -7.098 -13.814 10.431 1.00 90.12 202 VAL A O 1
ATOM 1544 N N . PRO A 1 203 ? -5.097 -14.702 10.899 1.00 89.31 203 PRO A N 1
ATOM 1545 C CA . PRO A 1 203 ? -4.634 -14.612 9.519 1.00 89.31 203 PRO A CA 1
ATOM 1546 C C . PRO A 1 203 ? -5.580 -15.381 8.596 1.00 89.31 203 PRO A C 1
ATOM 1548 O O . PRO A 1 203 ? -6.021 -16.472 8.950 1.00 89.31 203 PRO A O 1
ATOM 1551 N N . LYS A 1 204 ? -5.856 -14.858 7.401 1.00 85.56 204 LYS A N 1
ATOM 1552 C CA . LYS A 1 204 ? -6.824 -15.440 6.466 1.00 85.56 204 LYS A CA 1
ATOM 1553 C C . LYS A 1 204 ? -6.516 -16.905 6.167 1.00 85.56 204 LYS A C 1
ATOM 1555 O O . LYS A 1 204 ? -7.405 -17.736 6.256 1.00 85.56 204 LYS A O 1
ATOM 1560 N N . ARG A 1 205 ? -5.233 -17.234 5.976 1.00 85.12 205 ARG A N 1
ATOM 1561 C CA . ARG A 1 205 ? -4.779 -18.623 5.801 1.00 85.12 205 ARG A CA 1
ATOM 1562 C C . ARG A 1 205 ? -5.219 -19.549 6.938 1.00 85.12 205 ARG A C 1
ATOM 1564 O O . ARG A 1 205 ? -5.427 -20.718 6.699 1.00 85.12 205 ARG A O 1
ATOM 1571 N N . VAL A 1 206 ? -5.285 -19.046 8.173 1.00 84.75 206 VAL A N 1
ATOM 1572 C CA . VAL A 1 206 ? -5.714 -19.805 9.357 1.00 84.75 206 VAL A CA 1
ATOM 1573 C C . VAL A 1 206 ? -7.237 -19.844 9.418 1.00 84.75 206 VAL A C 1
ATOM 1575 O O . VAL A 1 206 ? -7.791 -20.882 9.748 1.00 84.75 206 VAL A O 1
ATOM 1578 N N . GLY A 1 207 ? -7.904 -18.741 9.068 1.00 81.81 207 GLY A N 1
ATOM 1579 C CA . GLY A 1 207 ? -9.360 -18.678 8.955 1.00 81.81 207 GLY A CA 1
ATOM 1580 C C . GLY A 1 207 ? -9.919 -19.710 7.978 1.00 81.81 207 GLY A C 1
ATOM 1581 O O . GLY A 1 207 ? -10.824 -20.441 8.353 1.00 81.81 207 GLY A O 1
ATOM 1582 N N . ASP A 1 208 ? -9.309 -19.834 6.796 1.00 82.06 208 ASP A N 1
ATOM 1583 C CA . ASP A 1 208 ? -9.735 -20.759 5.736 1.00 82.06 208 ASP A CA 1
ATOM 1584 C C . ASP A 1 208 ? -9.632 -22.250 6.149 1.00 82.06 208 ASP A C 1
ATOM 1586 O O . ASP A 1 208 ? -10.309 -23.091 5.570 1.00 82.06 208 ASP A O 1
ATOM 1590 N N . TYR A 1 209 ? -8.802 -22.601 7.146 1.00 83.00 209 TYR A N 1
ATOM 1591 C CA . TYR A 1 209 ? -8.734 -23.966 7.707 1.00 83.00 209 TYR A CA 1
ATOM 1592 C C . TYR A 1 209 ? -9.700 -24.203 8.876 1.00 83.00 209 TYR A C 1
ATOM 1594 O O . TYR A 1 209 ? -9.854 -25.339 9.321 1.00 83.00 209 TYR A O 1
ATOM 1602 N N . LEU A 1 210 ? -10.264 -23.134 9.441 1.00 74.50 210 LEU A N 1
ATOM 1603 C CA . LEU A 1 210 ? -11.124 -23.180 10.626 1.00 74.50 210 LEU A CA 1
ATOM 1604 C C . LEU A 1 210 ? -12.611 -22.994 10.295 1.00 74.50 210 LEU A C 1
ATOM 1606 O O . LEU A 1 210 ? -13.436 -23.212 11.181 1.00 74.50 210 LEU A O 1
ATOM 1610 N N . SER A 1 211 ? -12.928 -22.557 9.073 1.00 66.25 211 SER A N 1
ATOM 1611 C CA . SER A 1 211 ? -14.271 -22.485 8.485 1.00 66.25 211 SER A CA 1
ATOM 1612 C C . SER A 1 211 ? -14.676 -23.809 7.851 1.00 66.25 211 SER A C 1
ATOM 1614 O O . SER A 1 211 ? -15.823 -24.237 8.087 1.00 66.25 211 SER A O 1
#

Sequence (211 aa):
MAIDYATQCGVALAEAKEKVGHGNWSEWLAANCAVSNRTASDWMRFAKNKDALAGAKSQRKALATLVPEPEEKAEIQIGTTGADLSLSSQKDPDPPEAGSDGDTGQTWEDFVSEAPVEDPKPAKPPESPETIKNRELESFARRLVSEFKDPPATAWLNNEEREMYREHLKSAAHVIRSAKVTETCPRCGGEGCRHCRDAGMVPKRVGDYLS

Secondary structure (DSSP, 8-state):
--HHHHHHHHHHHHHHHHHH-TTTHHHHHHHH-SS-HHHHHHHHHHHHTTGGGTT--SHHHHHHHHS----S------------------PPPPPPPPPP--------TT----------PPPPPPPPHHHHHHHHHHHHHHHHHHHTSSPPPBTTB-HHHHHHHHHHHHHHHHHHHHT-B-SS-TTTTTS--TTTTTSS--BHHHHHHH-